Protein 2XYK (pdb70)

Secondary structure (DSSP, 8-state):
-BSSSB-HHHHHTHHHHHHHHHHHHHHHHHH-GGGHHHHHHS-SSTHHHHHHHHHHHHHHTTS--HHHHHH-S--HHHHHTTS---HHHHHHHHHHHHHHHHHH---HHHHHHHHHHHHHHHHHH----/--SS---HHHHHTTHHHHHHHHHHHHHHHHH-GGGHHHHHTS-SS-HHHHHHHHHHHHHHTTS--HHHHHHSS--HHHHHTTS---HHHHHHHHHHHHHHHHHH---HHHHHHHHHHHHHHHHHH-----

Sequence (259 aa):
MSSETVTLYEAIGGDATVRALTRRFYELMDTLPEAARCRAIHPADLSGSEAKFYDYLTGYLGGPPVYVEKHGHPMLRRRHFVAPIGPAERDEWLLCFRRAMDETIENAKLREIIWAPVERLAFHMQNQEMSSETVTLYEAIGGDATVRALTRRFYELMDTLPEAARCRAIHPADLSGSEAKFYDYLTGYLGGPPVYVEKHGHPMLRRRHFVAPIGPAERDEWLLCFRRAMDETIENAKLREIIWAPVERLAFHMQNQEA

Structure (mmCIF, N/CA/C/O backbone):
data_2XYK
#
_entry.id   2XYK
#
_cell.length_a   53.180
_cell.length_b   44.491
_cell.length_c   57.580
_cell.angle_alpha   90.00
_cell.angle_beta   112.16
_cell.angle_gamma   90.00
#
_symmetry.space_group_name_H-M   'P 1 21 1'
#
loop_
_entity.id
_entity.type
_entity.pdbx_description
1 polymer '2-ON-2 HEMOGLOBIN'
2 non-polymer 'PROTOPORPHYRIN IX CONTAINING FE'
3 water water
#
loop_
_atom_site.group_PDB
_atom_site.id
_atom_site.type_symbol
_atom_site.label_atom_id
_atom_site.label_alt_id
_atom_site.label_comp_id
_atom_site.label_asym_id
_atom_site.label_entity_id
_atom_site.label_seq_id
_atom_site.pdbx_PDB_ins_code
_atom_site.Cartn_x
_atom_site.Cartn_y
_atom_site.Cartn_z
_atom_site.occupancy
_atom_site.B_iso_or_equiv
_atom_site.auth_seq_id
_atom_site.auth_comp_id
_atom_site.auth_asym_id
_atom_site.auth_atom_id
_atom_site.pdbx_PDB_model_num
ATOM 1 N N . MET A 1 1 ? -9.480 22.562 -3.445 1.00 47.57 1 MET A N 1
ATOM 2 C CA . MET A 1 1 ? -8.707 23.838 -3.517 1.00 47.26 1 MET A CA 1
ATOM 3 C C . MET A 1 1 ? -8.607 24.453 -4.928 1.00 46.46 1 MET A C 1
ATOM 4 O O . MET A 1 1 ? -8.432 23.748 -5.924 1.00 45.98 1 MET A O 1
ATOM 9 N N . SER A 1 2 ? -8.714 25.779 -4.999 1.00 45.39 2 SER A N 1
ATOM 10 C CA . SER A 1 2 ? -8.169 26.499 -6.139 1.00 43.94 2 SER A CA 1
ATOM 11 C C . SER A 1 2 ? -7.482 27.808 -5.782 1.00 43.09 2 SER A C 1
ATOM 12 O O . SER A 1 2 ? -8.142 28.850 -5.669 1.00 43.50 2 SER A O 1
ATOM 15 N N . SER A 1 3 ? -6.178 27.702 -5.500 1.00 41.20 3 SER A N 1
ATOM 16 C CA . SER A 1 3 ? -5.136 28.584 -6.083 1.00 38.67 3 SER A CA 1
ATOM 17 C C . SER A 1 3 ? -3.699 28.079 -5.903 1.00 36.83 3 SER A C 1
ATOM 18 O O . SER A 1 3 ? -3.069 27.794 -6.919 1.00 37.83 3 SER A O 1
ATOM 21 N N . GLU A 1 4 ? -3.153 27.981 -4.677 1.00 33.56 4 GLU A N 1
ATOM 22 C CA . GLU A 1 4 ? -1.830 27.318 -4.569 1.00 30.47 4 GLU A CA 1
ATOM 23 C C . GLU A 1 4 ? -1.866 25.805 -4.733 1.00 27.66 4 GLU A C 1
ATOM 24 O O . GLU A 1 4 ? -1.128 25.300 -5.552 1.00 27.19 4 GLU A O 1
ATOM 30 N N . THR A 1 5 ? -2.703 25.079 -3.989 1.00 24.66 5 THR A N 1
ATOM 31 C CA . THR A 1 5 ? -3.040 23.710 -4.436 1.00 21.97 5 THR A CA 1
ATOM 32 C C . THR A 1 5 ? -4.271 23.737 -5.365 1.00 20.37 5 THR A C 1
ATOM 33 O O . THR A 1 5 ? -4.995 24.734 -5.443 1.00 19.75 5 THR A O 1
ATOM 37 N N . VAL A 1 6 ? -4.481 22.641 -6.090 1.00 18.27 6 VAL A N 1
ATOM 38 C CA . VAL A 1 6 ? -5.655 22.486 -6.946 1.00 16.77 6 VAL A CA 1
ATOM 39 C C . VAL A 1 6 ? -6.279 21.091 -6.704 1.00 15.98 6 VAL A C 1
ATOM 40 O O . VAL A 1 6 ? -5.607 20.198 -6.216 1.00 15.91 6 VAL A O 1
ATOM 44 N N . THR A 1 7 ? -7.552 20.897 -7.051 1.00 15.55 7 THR A N 1
ATOM 45 C CA . THR A 1 7 ? -8.179 19.547 -6.946 1.00 14.35 7 THR A CA 1
ATOM 46 C C . THR A 1 7 ? -7.726 18.614 -8.059 1.00 13.33 7 THR A C 1
ATOM 47 O O . THR A 1 7 ? -7.195 19.065 -9.081 1.00 12.39 7 THR A O 1
ATOM 51 N N . LEU A 1 8 ? -7.929 17.311 -7.876 1.00 12.61 8 LEU A N 1
ATOM 52 C CA . LEU A 1 8 ? -7.735 16.375 -8.980 1.00 13.37 8 LEU A CA 1
ATOM 53 C C . LEU A 1 8 ? -8.579 16.778 -10.209 1.00 12.83 8 LEU A C 1
ATOM 54 O O . LEU A 1 8 ? -8.096 16.702 -11.360 1.00 12.84 8 LEU A O 1
ATOM 59 N N . TYR A 1 9 ? -9.830 17.195 -9.965 1.00 11.64 9 TYR A N 1
ATOM 60 C CA . TYR A 1 9 ? -10.742 17.621 -11.042 1.00 11.24 9 TYR A CA 1
ATOM 61 C C . TYR A 1 9 ? -10.085 18.717 -11.860 1.00 11.08 9 TYR A C 1
ATOM 62 O O . TYR A 1 9 ? -9.998 18.615 -13.092 1.00 10.70 9 TYR A O 1
ATOM 71 N N . GLU A 1 10 ? -9.633 19.765 -11.168 1.00 10.83 10 GLU A N 1
ATOM 72 C CA . GLU A 1 10 ? -8.915 20.863 -11.833 1.00 12.03 10 GLU A CA 1
ATOM 73 C C . GLU A 1 10 ? -7.695 20.333 -12.581 1.00 11.24 10 GLU A C 1
ATOM 74 O O . GLU A 1 10 ? -7.493 20.611 -13.773 1.00 12.76 10 GLU A O 1
ATOM 80 N N . ALA A 1 11 ? -6.904 19.537 -11.876 1.00 10.72 11 ALA A N 1
ATOM 81 C CA . ALA A 1 11 ? -5.624 19.005 -12.392 1.00 10.38 11 ALA A CA 1
ATOM 82 C C . ALA A 1 11 ? -5.718 18.212 -13.724 1.00 10.21 11 ALA A C 1
ATOM 83 O O . ALA A 1 11 ? -4.808 18.279 -14.559 1.00 9.62 11 ALA A O 1
ATOM 85 N N . ILE A 1 12 ? -6.784 17.429 -13.901 1.00 9.32 12 ILE A N 1
ATOM 86 C CA . ILE A 1 12 ? -6.928 16.582 -15.102 1.00 8.07 12 ILE A CA 1
ATOM 87 C C . ILE A 1 12 ? -7.679 17.270 -16.239 1.00 8.59 12 ILE A C 1
ATOM 88 O O . ILE A 1 12 ? -7.753 16.724 -17.324 1.00 9.93 12 ILE A O 1
ATOM 93 N N . GLY A 1 13 ? -8.242 18.448 -15.990 1.00 8.65 13 GLY A N 1
ATOM 94 C CA . GLY A 1 13 ? -8.910 19.224 -17.029 1.00 9.99 13 GLY A CA 1
ATOM 95 C C . GLY A 1 13 ? -10.416 19.282 -16.862 1.00 10.57 13 GLY A C 1
ATOM 96 O O . GLY A 1 13 ? -11.134 19.631 -17.800 1.00 10.76 13 GLY A O 1
ATOM 97 N N . GLY A 1 14 ? -10.899 18.898 -15.682 1.00 10.00 14 GLY A N 1
ATOM 98 C CA . GLY A 1 14 ? -12.295 19.139 -15.306 1.00 9.53 14 GLY A CA 1
ATOM 99 C C . GLY A 1 14 ? -13.287 18.428 -16.202 1.00 9.25 14 GLY A C 1
ATOM 100 O O . GLY A 1 14 ? -13.043 17.304 -16.636 1.00 9.93 14 GLY A O 1
ATOM 101 N N . ASP A 1 15 ? -14.383 19.116 -16.513 1.00 9.16 15 ASP A N 1
ATOM 102 C CA . ASP A 1 15 ? -15.566 18.512 -17.132 1.00 9.96 15 ASP A CA 1
ATOM 103 C C . ASP A 1 15 ? -15.301 17.824 -18.482 1.00 9.49 15 ASP A C 1
ATOM 104 O O . ASP A 1 15 ? -15.687 16.672 -18.679 1.00 7.59 15 ASP A O 1
ATOM 109 N N . ALA A 1 16 ? -14.642 18.525 -19.405 1.00 8.36 16 ALA A N 1
ATOM 110 C CA . ALA A 1 16 ? -14.289 17.900 -20.667 1.00 9.00 16 ALA A CA 1
ATOM 111 C C . ALA A 1 16 ? -13.503 16.574 -20.495 1.00 8.75 16 ALA A C 1
ATOM 112 O O . ALA A 1 16 ? -13.674 15.628 -21.286 1.00 7.11 16 ALA A O 1
ATOM 114 N N . THR A 1 17 ? -12.671 16.484 -19.455 1.00 8.56 17 THR A N 1
ATOM 115 C CA . THR A 1 17 ? -11.937 15.243 -19.211 1.00 8.45 17 THR A CA 1
ATOM 116 C C . THR A 1 17 ? -12.802 14.136 -18.612 1.00 8.53 17 THR A C 1
ATOM 117 O O . THR A 1 17 ? -12.687 12.995 -19.031 1.00 9.95 17 THR A O 1
ATOM 121 N N . VAL A 1 18 ? -13.659 14.466 -17.642 1.00 8.81 18 VAL A N 1
ATOM 122 C CA . VAL A 1 18 ? -14.510 13.443 -17.008 1.00 8.95 18 VAL A CA 1
ATOM 123 C C . VAL A 1 18 ? -15.535 12.944 -18.035 1.00 9.30 18 VAL A C 1
ATOM 124 O O . VAL A 1 18 ? -15.793 11.745 -18.119 1.00 8.28 18 VAL A O 1
ATOM 128 N N . ARG A 1 19 ? -16.062 13.860 -18.846 1.00 8.89 19 ARG A N 1
ATOM 129 C CA . ARG A 1 19 ? -16.909 13.498 -19.988 1.00 10.34 19 ARG A CA 1
ATOM 130 C C . ARG A 1 19 ? -16.213 12.486 -20.918 1.00 9.62 19 ARG A C 1
ATOM 131 O O . ARG A 1 19 ? -16.827 11.502 -21.327 1.00 8.27 19 ARG A O 1
ATOM 139 N N . ALA A 1 20 ? -14.941 12.738 -21.268 1.00 9.23 20 ALA A N 1
ATOM 140 C CA . ALA A 1 20 ? -14.213 11.848 -22.197 1.00 8.46 20 ALA A CA 1
ATOM 141 C C . ALA A 1 20 ? -13.881 10.518 -21.514 1.00 8.37 20 ALA A C 1
ATOM 142 O O . ALA A 1 20 ? -13.965 9.435 -22.119 1.00 7.06 20 ALA A O 1
ATOM 144 N N . LEU A 1 21 ? -13.495 10.611 -20.240 1.00 7.45 21 LEU A N 1
ATOM 145 C CA . LEU A 1 21 ? -13.168 9.423 -19.466 1.00 7.36 21 LEU A CA 1
ATOM 146 C C . LEU A 1 21 ? -14.358 8.466 -19.428 1.00 7.06 21 LEU A C 1
ATOM 147 O O . LEU A 1 21 ? -14.224 7.303 -19.759 1.00 6.70 21 LEU A O 1
ATOM 152 N N . THR A 1 22 ? -15.515 8.969 -19.018 1.00 7.43 22 THR A N 1
ATOM 153 C CA . THR A 1 22 ? -16.681 8.127 -18.784 1.00 9.68 22 THR A CA 1
ATOM 154 C C . THR A 1 22 ? -17.228 7.586 -20.121 1.00 10.04 22 THR A C 1
ATOM 155 O O . THR A 1 22 ? -17.658 6.439 -20.189 1.00 10.02 22 THR A O 1
ATOM 159 N N . ARG A 1 23 ? -17.205 8.423 -21.169 1.00 10.43 23 ARG A N 1
ATOM 160 C CA . ARG A 1 23 ? -17.606 8.012 -22.517 1.00 10.12 23 ARG A CA 1
ATOM 161 C C . ARG A 1 23 ? -16.743 6.892 -23.031 1.00 10.01 23 ARG A C 1
ATOM 162 O O . ARG A 1 23 ? -17.273 5.917 -23.565 1.00 10.42 23 ARG A O 1
ATOM 170 N N . ARG A 1 24 ? -15.418 7.048 -22.914 1.00 9.73 24 ARG A N 1
ATOM 171 C CA . ARG A 1 24 ? -14.492 6.036 -23.405 1.00 9.74 24 ARG A CA 1
ATOM 172 C C . ARG A 1 24 ? -14.605 4.721 -22.615 1.00 9.51 24 ARG A C 1
ATOM 173 O O . ARG A 1 24 ? -14.415 3.652 -23.183 1.00 9.55 24 ARG A O 1
ATOM 181 N N . PHE A 1 25 ? -14.866 4.814 -21.305 1.00 9.05 25 PHE A N 1
ATOM 182 C CA . PHE A 1 25 ? -15.057 3.631 -20.436 1.00 9.22 25 PHE A CA 1
ATOM 183 C C . PHE A 1 25 ? -16.194 2.711 -20.898 1.00 8.31 25 PHE A C 1
ATOM 184 O O . PHE A 1 25 ? -15.995 1.513 -21.041 1.00 8.47 25 PHE A O 1
ATOM 192 N N . TYR A 1 26 ? -17.386 3.278 -21.113 1.00 8.42 26 TYR A N 1
ATOM 193 C CA . TYR A 1 26 ? -18.558 2.500 -21.544 1.00 8.49 26 TYR A CA 1
ATOM 194 C C . TYR A 1 26 ? -18.408 2.034 -23.001 1.00 9.48 26 TYR A C 1
ATOM 195 O O . TYR A 1 26 ? -18.848 0.947 -23.341 1.00 10.39 26 TYR A O 1
ATOM 204 N N . GLU A 1 27 ? -17.751 2.844 -23.834 1.00 10.25 27 GLU A N 1
ATOM 205 C CA . GLU A 1 27 ? -17.398 2.436 -25.209 1.00 12.61 27 GLU A CA 1
ATOM 206 C C . GLU A 1 27 ? -16.517 1.183 -25.227 1.00 10.94 27 GLU A C 1
ATOM 207 O O . GLU A 1 27 ? -16.847 0.185 -25.890 1.00 11.35 27 GLU A O 1
ATOM 213 N N . LEU A 1 28 ? -15.399 1.223 -24.496 1.00 9.22 28 LEU A N 1
ATOM 214 C CA . LEU A 1 28 ? -14.555 0.024 -24.369 1.00 8.91 28 LEU A CA 1
ATOM 215 C C . LEU A 1 28 ? -15.351 -1.165 -23.797 1.00 8.50 28 LEU A C 1
ATOM 216 O O . LEU A 1 28 ? -15.176 -2.292 -24.228 1.00 8.88 28 LEU A O 1
ATOM 221 N N . MET A 1 29 ? -16.246 -0.897 -22.846 1.00 8.45 29 MET A N 1
ATOM 222 C CA . MET A 1 29 ? -17.019 -1.961 -22.201 1.00 9.16 29 MET A CA 1
ATOM 223 C C . MET A 1 29 ? -17.982 -2.605 -23.200 1.00 8.66 29 MET A C 1
ATOM 224 O O . MET A 1 29 ? -18.219 -3.800 -23.158 1.00 9.71 29 MET A O 1
ATOM 229 N N . ASP A 1 30 ? -18.490 -1.784 -24.117 1.00 9.98 30 ASP A N 1
ATOM 230 C CA . ASP A 1 30 ? -19.435 -2.201 -25.136 1.00 10.24 30 ASP A CA 1
ATOM 231 C C . ASP A 1 30 ? -18.787 -2.842 -26.377 1.00 10.85 30 ASP A C 1
ATOM 232 O O . ASP A 1 30 ? -19.470 -3.541 -27.134 1.00 11.56 30 ASP A O 1
ATOM 237 N N . THR A 1 31 ? -17.489 -2.593 -26.594 1.00 10.48 31 THR A N 1
ATOM 238 C CA . THR A 1 31 ? -16.843 -2.960 -27.862 1.00 10.84 31 THR A CA 1
ATOM 239 C C . THR A 1 31 ? -15.721 -3.979 -27.732 1.00 10.47 31 THR A C 1
ATOM 240 O O . THR A 1 31 ? -15.444 -4.684 -28.698 1.00 10.21 31 THR A O 1
ATOM 244 N N . LEU A 1 32 ? -15.094 -4.063 -26.551 1.00 10.10 32 LEU A N 1
ATOM 245 C CA . LEU A 1 32 ? -14.049 -5.064 -26.316 1.00 11.20 32 LEU A CA 1
ATOM 246 C C . LEU A 1 32 ? -14.658 -6.420 -25.989 1.00 11.50 32 LEU A C 1
ATOM 247 O O . LEU A 1 32 ? -15.466 -6.528 -25.052 1.00 10.10 32 LEU A O 1
ATOM 252 N N . PRO A 1 33 ? -14.285 -7.462 -26.767 1.00 12.74 33 PRO A N 1
ATOM 253 C CA . PRO A 1 33 ? -14.724 -8.832 -26.445 1.00 13.56 33 PRO A CA 1
ATOM 254 C C . PRO A 1 33 ? -14.229 -9.324 -25.062 1.00 13.67 33 PRO A C 1
ATOM 255 O O . PRO A 1 33 ? -14.913 -10.119 -24.404 1.00 13.13 33 PRO A O 1
ATOM 259 N N . GLU A 1 34 ? -13.064 -8.854 -24.627 1.00 13.21 34 GLU A N 1
ATOM 260 C CA . GLU A 1 34 ? -12.542 -9.214 -23.316 1.00 14.12 34 GLU A CA 1
ATOM 261 C C . GLU A 1 34 ? -13.335 -8.622 -22.136 1.00 12.86 34 GLU A C 1
ATOM 262 O O . GLU A 1 34 ? -13.094 -8.992 -21.010 1.00 12.78 34 GLU A O 1
ATOM 268 N N . ALA A 1 35 ? -14.251 -7.684 -22.405 1.00 11.51 35 ALA A N 1
ATOM 269 C CA . ALA A 1 35 ? -15.034 -7.041 -21.358 1.00 10.34 35 ALA A CA 1
ATOM 270 C C . ALA A 1 35 ? -16.476 -7.531 -21.358 1.00 9.79 35 ALA A C 1
ATOM 271 O O . ALA A 1 35 ? -17.333 -6.970 -20.666 1.00 9.69 35 ALA A O 1
ATOM 273 N N . ALA A 1 36 ? -16.716 -8.625 -22.081 1.00 9.40 36 ALA A N 1
ATOM 274 C CA . ALA A 1 36 ? -18.061 -9.195 -22.263 1.00 9.82 36 ALA A CA 1
ATOM 275 C C . ALA A 1 36 ? -18.808 -9.572 -20.961 1.00 10.19 36 ALA A C 1
ATOM 276 O O . ALA A 1 36 ? -20.038 -9.337 -20.824 1.00 8.87 36 ALA A O 1
ATOM 278 N N . ARG A 1 37 ? -18.087 -10.155 -20.002 1.00 10.06 37 ARG A N 1
ATOM 279 C CA . ARG A 1 37 ? -18.700 -10.435 -18.685 1.00 10.19 37 ARG A CA 1
ATOM 280 C C . ARG A 1 37 ? -19.184 -9.177 -17.978 1.00 9.49 37 ARG A C 1
ATOM 281 O O . ARG A 1 37 ? -20.322 -9.149 -17.497 1.00 10.54 37 ARG A O 1
ATOM 289 N N . CYS A 1 38 ? -18.325 -8.152 -17.899 1.00 8.43 38 CYS A N 1
ATOM 290 C CA . CYS A 1 38 ? -18.701 -6.878 -17.267 1.00 7.56 38 CYS A CA 1
ATOM 291 C C . CYS A 1 38 ? -19.854 -6.230 -18.057 1.00 8.13 38 CYS A C 1
ATOM 292 O O . CYS A 1 38 ? -20.795 -5.690 -17.475 1.00 5.95 38 CYS A O 1
ATOM 295 N N . ARG A 1 39 ? -19.787 -6.322 -19.384 1.00 7.80 39 ARG A N 1
ATOM 296 C CA . ARG A 1 39 ? -20.865 -5.793 -20.222 1.00 8.49 39 ARG A CA 1
ATOM 297 C C . ARG A 1 39 ? -22.220 -6.513 -19.976 1.00 8.01 39 ARG A C 1
ATOM 298 O O . ARG A 1 39 ? -23.270 -5.883 -19.966 1.00 7.64 39 ARG A O 1
ATOM 306 N N . ALA A 1 40 ? -22.170 -7.821 -19.770 1.00 7.66 40 ALA A N 1
ATOM 307 C CA . ALA A 1 40 ? -23.367 -8.650 -19.615 1.00 9.08 40 ALA A CA 1
ATOM 308 C C . ALA A 1 40 ? -24.267 -8.249 -18.456 1.00 8.91 40 ALA A C 1
ATOM 309 O O . ALA A 1 40 ? -25.475 -8.419 -18.540 1.00 10.03 40 ALA A O 1
ATOM 311 N N . ILE A 1 41 ? -23.689 -7.679 -17.399 1.00 8.32 41 ILE A N 1
ATOM 312 C CA . ILE A 1 41 ? -24.441 -7.354 -16.187 1.00 7.89 41 ILE A CA 1
ATOM 313 C C . ILE A 1 41 ? -24.926 -5.910 -16.171 1.00 7.15 41 ILE A C 1
ATOM 314 O O . ILE A 1 41 ? -25.689 -5.530 -15.312 1.00 6.21 41 ILE A O 1
ATOM 319 N N . HIS A 1 42 ? -24.469 -5.116 -17.123 1.00 7.55 42 HIS A N 1
ATOM 320 C CA . HIS A 1 42 ? -24.899 -3.734 -17.243 1.00 8.36 42 HIS A CA 1
ATOM 321 C C . HIS A 1 42 ? -26.197 -3.718 -18.057 1.00 8.62 42 HIS A C 1
ATOM 322 O O . HIS A 1 42 ? -26.477 -4.680 -18.806 1.00 7.88 42 HIS A O 1
ATOM 329 N N . PRO A 1 43 ? -26.993 -2.633 -17.903 1.00 9.46 43 PRO A N 1
ATOM 330 C CA . PRO A 1 43 ? -28.243 -2.471 -18.682 1.00 9.51 43 PRO A CA 1
ATOM 331 C C . PRO A 1 43 ? -27.993 -2.514 -20.205 1.00 9.90 43 PRO A C 1
ATOM 332 O O . PRO A 1 43 ? -26.910 -2.116 -20.669 1.00 9.30 43 PRO A O 1
ATOM 336 N N . ALA A 1 44 ? -28.984 -2.994 -20.968 1.00 8.55 44 ALA A N 1
ATOM 337 C CA . ALA A 1 44 ? -28.864 -3.075 -22.411 1.00 9.30 44 ALA A CA 1
ATOM 338 C C . ALA A 1 44 ? -28.615 -1.694 -2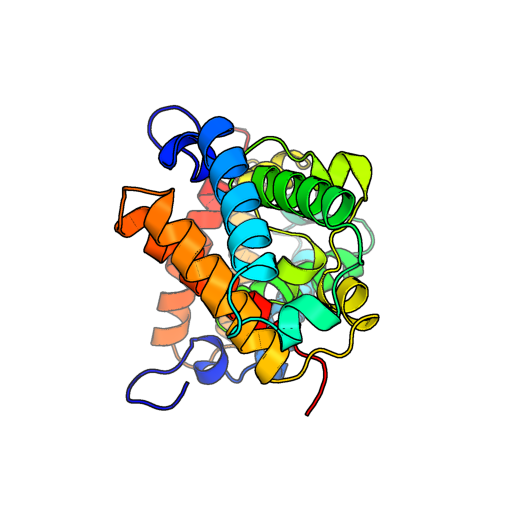3.015 1.00 10.57 44 ALA A C 1
ATOM 339 O O . ALA A 1 44 ? -27.837 -1.562 -23.973 1.00 10.57 44 ALA A O 1
ATOM 341 N N . ASP A 1 45 ? -29.231 -0.662 -22.427 1.00 10.57 45 ASP A N 1
ATOM 342 C CA . ASP A 1 45 ? -28.912 0.718 -22.795 1.00 10.89 45 ASP A CA 1
ATOM 343 C C . ASP A 1 45 ? -27.990 1.296 -21.730 1.00 10.99 45 ASP A C 1
ATOM 344 O O . ASP A 1 45 ? -28.411 1.488 -20.566 1.00 8.24 45 ASP A O 1
ATOM 349 N N . LEU A 1 46 ? -26.745 1.590 -22.143 1.00 11.32 46 LEU A N 1
ATOM 350 C CA . LEU A 1 46 ? -25.719 2.154 -21.248 1.00 11.43 46 LEU A CA 1
ATOM 351 C C . LEU A 1 46 ? -25.856 3.655 -20.905 1.00 11.38 46 LEU A C 1
ATOM 352 O O . LEU A 1 46 ? -25.097 4.170 -20.084 1.00 11.19 46 LEU A O 1
ATOM 357 N N . SER A 1 47 ? -26.842 4.338 -21.490 1.00 11.15 47 SER A N 1
ATOM 358 C CA . SER A 1 47 ? -26.988 5.801 -21.341 1.00 12.17 47 SER A CA 1
ATOM 359 C C . SER A 1 47 ? -27.128 6.279 -19.886 1.00 12.09 47 SER A C 1
ATOM 360 O O . SER A 1 47 ? -26.490 7.263 -19.471 1.00 12.19 47 SER A O 1
ATOM 363 N N . GLY A 1 48 ? -27.988 5.600 -19.132 1.00 12.11 48 GLY A N 1
ATOM 364 C CA . GLY A 1 48 ? -28.235 5.963 -17.735 1.00 12.22 48 GLY A CA 1
ATOM 365 C C . GLY A 1 48 ? -27.049 5.616 -16.845 1.00 12.05 48 GLY A C 1
ATOM 366 O O . GLY A 1 48 ? -26.792 6.333 -15.870 1.00 13.43 48 GLY A O 1
ATOM 367 N N . SER A 1 49 ? -26.324 4.531 -17.167 1.00 11.67 49 SER A N 1
ATOM 368 C CA . SER A 1 49 ? -25.117 4.141 -16.394 1.00 11.97 49 SER A CA 1
ATOM 369 C C . SER A 1 49 ? -24.038 5.203 -16.558 1.00 11.15 49 SER A C 1
ATOM 370 O O . SER A 1 49 ? -23.369 5.572 -15.599 1.00 10.84 49 SER A O 1
ATOM 373 N N . GLU A 1 50 ? -23.861 5.656 -17.798 1.00 10.89 50 GLU A N 1
ATOM 374 C CA . GLU A 1 50 ? -22.883 6.686 -18.115 1.00 11.71 50 GLU A CA 1
ATOM 375 C C . GLU A 1 50 ? -23.190 7.989 -17.403 1.00 11.34 50 GLU A C 1
ATOM 376 O O . GLU A 1 50 ? -22.294 8.580 -16.823 1.00 11.93 50 GLU A O 1
ATOM 382 N N . ALA A 1 51 ? -24.453 8.438 -17.456 1.00 11.09 51 ALA A N 1
ATOM 383 C CA . ALA A 1 51 ? -24.862 9.664 -16.751 1.00 9.88 51 ALA A CA 1
ATOM 384 C C . ALA A 1 51 ? -24.481 9.595 -15.267 1.00 9.57 51 ALA A C 1
ATOM 385 O O . ALA A 1 51 ? -23.908 10.533 -14.726 1.00 9.07 51 ALA A O 1
ATOM 387 N N . LYS A 1 52 ? -24.806 8.472 -14.612 1.00 9.55 52 LYS A N 1
ATOM 388 C CA . LYS A 1 52 ? -24.550 8.319 -13.176 1.00 8.82 52 LYS A CA 1
ATOM 389 C C . LYS A 1 52 ? -23.051 8.279 -12.837 1.00 8.53 52 LYS A C 1
ATOM 390 O O . LYS A 1 52 ? -22.616 8.912 -11.869 1.00 9.06 52 LYS A O 1
ATOM 396 N N . PHE A 1 53 ? -22.266 7.553 -13.631 1.00 8.08 53 PHE A N 1
ATOM 397 C CA . PHE A 1 53 ? -20.824 7.423 -13.378 1.00 8.79 53 PHE A CA 1
ATOM 398 C C . PHE A 1 53 ? -20.122 8.751 -13.610 1.00 8.17 53 PHE A C 1
ATOM 399 O O . PHE A 1 53 ? -19.258 9.141 -12.838 1.00 8.94 53 PHE A O 1
ATOM 407 N N . TYR A 1 54 ? -20.521 9.455 -14.661 1.00 8.51 54 TYR A N 1
ATOM 408 C CA . TYR A 1 54 ? -19.997 10.780 -14.942 1.00 8.97 54 TYR A CA 1
ATOM 409 C C . TYR A 1 54 ? -20.272 11.725 -13.758 1.00 8.41 54 TYR A C 1
ATOM 410 O O . TYR A 1 54 ? -19.360 12.427 -13.318 1.00 8.75 54 TYR A O 1
ATOM 419 N N . ASP A 1 55 ? -21.510 11.727 -13.234 1.00 7.06 55 ASP A N 1
ATOM 420 C CA . ASP A 1 55 ? -21.859 12.543 -12.056 1.00 6.82 55 ASP A CA 1
ATOM 421 C C . ASP A 1 55 ? -21.079 12.092 -10.820 1.00 7.12 55 ASP A C 1
ATOM 422 O O . ASP A 1 55 ? -20.614 12.926 -10.045 1.00 5.70 55 ASP A O 1
ATOM 427 N N . TYR A 1 56 ? -20.974 10.768 -10.630 1.00 7.17 56 TYR A N 1
ATOM 428 C CA . TYR A 1 56 ? -20.218 10.222 -9.505 1.00 7.15 56 TYR A CA 1
ATOM 429 C C . TYR A 1 56 ? -18.758 10.669 -9.595 1.00 7.45 56 TYR A C 1
ATOM 430 O O . TYR A 1 56 ? -18.184 11.095 -8.608 1.00 8.57 56 TYR A O 1
ATOM 439 N N . LEU A 1 57 ? -18.155 10.562 -10.774 1.00 7.01 57 LEU A N 1
ATOM 440 C CA . LEU A 1 57 ? -16.734 10.899 -10.908 1.00 7.41 57 LEU A CA 1
ATOM 441 C C . LEU A 1 57 ? -16.467 12.414 -10.790 1.00 6.98 57 LEU A C 1
ATOM 442 O O . LEU A 1 57 ? -15.455 12.835 -10.237 1.00 7.69 57 LEU A O 1
ATOM 447 N N . THR A 1 58 ? -17.394 13.213 -11.306 1.00 6.39 58 THR A N 1
ATOM 448 C CA . THR A 1 58 ? -17.336 14.644 -11.190 1.00 6.70 58 THR A CA 1
ATOM 449 C C . THR A 1 58 ? -17.164 15.043 -9.705 1.00 7.16 58 THR A C 1
ATOM 450 O O . THR A 1 58 ? -16.227 15.771 -9.386 1.00 8.56 58 THR A O 1
ATOM 454 N N . GLY A 1 59 ? -18.053 14.569 -8.822 1.00 7.25 59 GLY A N 1
ATOM 455 C CA . GLY A 1 59 ? -17.968 14.842 -7.371 1.00 7.57 59 GLY A CA 1
ATOM 456 C C . GLY A 1 59 ? -16.743 14.194 -6.715 1.00 8.94 59 GLY A C 1
ATOM 457 O O . GLY A 1 59 ? -15.973 14.875 -6.019 1.00 8.45 59 GLY A O 1
ATOM 458 N N . TYR A 1 60 ? -16.568 12.883 -6.938 1.00 7.93 60 TYR A N 1
ATOM 459 C CA . TYR A 1 60 ? -15.426 12.120 -6.408 1.00 10.02 60 TYR A CA 1
ATOM 460 C C . TYR A 1 60 ? -14.022 12.787 -6.642 1.00 10.66 60 TYR A C 1
ATOM 461 O O . TYR A 1 60 ? -13.124 12.701 -5.784 1.00 8.81 60 TYR A O 1
ATOM 470 N N . LEU A 1 61 ? -13.848 13.444 -7.790 1.00 10.36 61 LEU A N 1
ATOM 471 C CA . LEU A 1 61 ? -12.547 14.051 -8.150 1.00 10.50 61 LEU A CA 1
ATOM 472 C C . LEU A 1 61 ? -12.371 15.493 -7.668 1.00 11.38 61 LEU A C 1
ATOM 473 O O . LEU A 1 61 ? -11.346 16.134 -7.907 1.00 13.20 61 LEU A O 1
ATOM 478 N N . GLY A 1 62 ? -13.363 16.009 -6.973 1.00 12.30 62 GLY A N 1
ATOM 479 C CA . GLY A 1 62 ? -13.218 17.325 -6.387 1.00 11.61 62 GLY A CA 1
ATOM 480 C C . GLY A 1 62 ? -14.004 18.363 -7.145 1.00 10.60 62 GLY A C 1
ATOM 481 O O . GLY A 1 62 ? -13.968 19.526 -6.786 1.00 10.10 62 GLY A O 1
ATOM 482 N N . GLY A 1 63 ? -14.697 17.939 -8.204 1.00 10.43 63 GLY A N 1
ATOM 483 C CA . GLY A 1 63 ? -15.668 18.811 -8.878 1.00 10.86 63 GLY A CA 1
ATOM 484 C C . GLY A 1 63 ? -16.945 19.006 -8.054 1.00 11.34 63 GLY A C 1
ATOM 485 O O . GLY A 1 63 ? -17.035 18.571 -6.899 1.00 10.81 63 GLY A O 1
ATOM 486 N N . PRO A 1 64 ? -17.948 19.664 -8.646 1.00 12.22 64 PRO A N 1
ATOM 487 C CA . PRO A 1 64 ? -19.259 19.818 -7.993 1.00 12.08 64 PRO A CA 1
ATOM 488 C C . PRO A 1 64 ? -19.919 18.467 -7.597 1.00 11.83 64 PRO A C 1
ATOM 489 O O . PRO A 1 64 ? -19.900 17.535 -8.389 1.00 11.81 64 PRO A O 1
ATOM 493 N N . PRO A 1 65 ? -20.484 18.377 -6.371 1.00 11.82 65 PRO A N 1
ATOM 494 C CA . PRO A 1 65 ? -21.092 17.158 -5.802 1.00 11.96 65 PRO A CA 1
ATOM 495 C C . PRO A 1 65 ? -22.452 16.767 -6.431 1.00 11.11 65 PRO A C 1
ATOM 496 O O . PRO A 1 65 ? -23.469 16.663 -5.716 1.00 10.19 65 PRO A O 1
ATOM 500 N N . VAL A 1 66 ? -22.445 16.566 -7.755 1.00 10.29 66 VAL A N 1
ATOM 501 C CA . VAL A 1 66 ? -23.658 16.363 -8.560 1.00 11.28 66 VAL A CA 1
ATOM 502 C C . VAL A 1 66 ? -24.334 15.000 -8.334 1.00 10.75 66 VAL A C 1
ATOM 503 O O . VAL A 1 66 ? -25.572 14.887 -8.399 1.00 10.08 66 VAL A O 1
ATOM 507 N N . TYR A 1 67 ? -23.529 13.966 -8.066 1.00 9.56 67 TYR A N 1
ATOM 508 C CA . TYR A 1 67 ? -24.087 12.642 -7.841 1.00 9.01 67 TYR A CA 1
ATOM 509 C C . TYR A 1 67 ? -24.870 12.661 -6.517 1.00 9.81 67 TYR A C 1
ATOM 510 O O . TYR A 1 67 ? -26.025 12.244 -6.444 1.00 9.71 67 TYR A O 1
ATOM 519 N N . VAL A 1 68 ? -24.244 13.172 -5.468 1.00 10.90 68 VAL A N 1
ATOM 520 C CA . VAL A 1 68 ? -24.923 13.210 -4.182 1.00 12.61 68 VAL A CA 1
ATOM 521 C C . VAL A 1 68 ? -26.205 14.075 -4.220 1.00 13.36 68 VAL A C 1
ATOM 522 O O . VAL A 1 68 ? -27.261 13.644 -3.754 1.00 14.22 68 VAL A O 1
ATOM 526 N N . GLU A 1 69 ? -26.120 15.248 -4.846 1.00 15.00 69 GLU A N 1
ATOM 527 C CA . GLU A 1 69 ? -27.290 16.113 -5.072 1.00 16.72 69 GLU A CA 1
ATOM 528 C C . GLU A 1 69 ? -28.501 15.350 -5.630 1.00 15.84 69 GLU A C 1
ATOM 529 O O . GLU A 1 69 ? -29.623 15.579 -5.190 1.00 15.70 69 GLU A O 1
ATOM 535 N N . LYS A 1 70 ? -28.272 14.449 -6.587 1.00 14.90 70 LYS A N 1
ATOM 536 C CA . LYS A 1 70 ? -29.363 13.703 -7.239 1.00 14.98 70 LYS A CA 1
ATOM 537 C C . LYS A 1 70 ? -29.785 12.439 -6.503 1.00 14.74 70 LYS A C 1
ATOM 538 O O . LYS A 1 70 ? -30.967 12.183 -6.333 1.00 15.70 70 LYS A O 1
ATOM 544 N N . HIS A 1 71 ? -28.809 11.655 -6.064 1.00 14.21 71 HIS A N 1
ATOM 545 C CA . HIS A 1 71 ? -29.070 10.300 -5.581 1.00 13.00 71 HIS A CA 1
ATOM 546 C C . HIS A 1 71 ? -28.809 10.131 -4.077 1.00 13.58 71 HIS A C 1
ATOM 547 O O . HIS A 1 71 ? -29.159 9.105 -3.501 1.00 13.21 71 HIS A O 1
ATOM 554 N N . GLY A 1 72 ? -28.210 11.139 -3.426 1.00 14.52 72 GLY A N 1
ATOM 555 C CA . GLY A 1 72 ? -27.926 11.035 -1.986 1.00 14.16 72 GLY A CA 1
ATOM 556 C C . GLY A 1 72 ? -26.676 10.197 -1.745 1.00 13.70 72 GLY A C 1
ATOM 557 O O . GLY A 1 72 ? -25.816 10.144 -2.595 1.00 12.57 72 GLY A O 1
ATOM 558 N N . HIS A 1 73 ? -26.578 9.543 -0.583 1.00 13.65 73 HIS A N 1
ATOM 559 C CA . HIS A 1 73 ? -25.360 8.794 -0.216 1.00 14.69 73 HIS A CA 1
ATOM 560 C C . HIS A 1 73 ? -24.979 7.690 -1.202 1.00 13.26 73 HIS A C 1
ATOM 561 O O . HIS A 1 73 ? -25.836 6.860 -1.535 1.00 13.90 73 HIS A O 1
ATOM 568 N N . PRO A 1 74 ? -23.714 7.698 -1.719 1.00 11.73 74 PRO A N 1
ATOM 569 C CA . PRO A 1 74 ? -23.358 6.674 -2.709 1.00 10.84 74 PRO A CA 1
ATOM 570 C C . PRO A 1 74 ? -23.678 5.239 -2.301 1.00 10.30 74 PRO A C 1
ATOM 571 O O . PRO A 1 74 ? -24.309 4.536 -3.084 1.00 9.88 74 PRO A O 1
ATOM 575 N N . MET A 1 75 ? -23.262 4.807 -1.105 1.00 9.71 75 MET A N 1
ATOM 576 C CA . MET A 1 75 ? -23.516 3.440 -0.647 1.00 8.72 75 MET A CA 1
ATOM 577 C C . MET A 1 75 ? -23.186 2.397 -1.742 1.00 8.56 75 MET A C 1
ATOM 578 O O . MET A 1 75 ? -24.003 1.479 -2.026 1.00 8.25 75 MET A O 1
ATOM 583 N N . LEU A 1 76 ? -22.010 2.526 -2.366 1.00 6.66 76 LEU A N 1
ATOM 584 C CA . LEU A 1 76 ? -21.734 1.718 -3.570 1.00 6.83 76 LEU A CA 1
ATOM 585 C C . LEU A 1 76 ? -21.786 0.197 -3.401 1.00 7.69 76 LEU A C 1
ATOM 586 O O . LEU A 1 76 ? -22.329 -0.487 -4.258 1.00 7.70 76 LEU A O 1
ATOM 591 N N . ARG A 1 77 ? -21.233 -0.335 -2.318 1.00 8.39 77 ARG A N 1
ATOM 592 C CA . ARG A 1 77 ? -21.272 -1.785 -2.142 1.00 10.62 77 ARG A CA 1
ATOM 593 C C . ARG A 1 77 ? -22.727 -2.329 -2.148 1.00 10.75 77 ARG A C 1
ATOM 594 O O . ARG A 1 77 ? -23.023 -3.345 -2.779 1.00 11.14 77 ARG A O 1
ATOM 602 N N . ARG A 1 78 ? -23.618 -1.646 -1.433 1.00 11.49 78 ARG A N 1
ATOM 603 C CA . ARG A 1 78 ? -25.036 -1.941 -1.481 1.00 12.75 78 ARG A CA 1
ATOM 604 C C . ARG A 1 78 ? -25.643 -1.795 -2.894 1.00 13.08 78 ARG A C 1
ATOM 605 O O . ARG A 1 78 ? -26.390 -2.682 -3.328 1.00 13.51 78 ARG A O 1
ATOM 613 N N . ARG A 1 79 ? -25.312 -0.704 -3.608 1.00 12.03 79 ARG A N 1
ATOM 614 C CA . ARG A 1 79 ? -25.890 -0.410 -4.923 1.00 11.38 79 ARG A CA 1
ATOM 615 C C . ARG A 1 79 ? -25.433 -1.469 -5.917 1.00 10.80 79 ARG A C 1
ATOM 616 O O . ARG A 1 79 ? -26.180 -1.841 -6.828 1.00 9.14 79 ARG A O 1
ATOM 624 N N . HIS A 1 80 ? -24.223 -1.990 -5.696 1.00 10.22 80 HIS A N 1
ATOM 625 C CA . HIS A 1 80 ? -23.629 -2.990 -6.595 1.00 9.66 80 HIS A CA 1
ATOM 626 C C . HIS A 1 80 ? -24.050 -4.403 -6.260 1.00 9.37 80 HIS A C 1
ATOM 627 O O . HIS A 1 80 ? -23.895 -5.307 -7.067 1.00 7.95 80 HIS A O 1
ATOM 634 N N . PHE A 1 81 ? -24.599 -4.579 -5.059 1.00 11.45 81 PHE A N 1
ATOM 635 C CA . PHE A 1 81 ? -25.104 -5.883 -4.635 1.00 12.02 81 PHE A CA 1
ATOM 636 C C . PHE A 1 81 ? -26.196 -6.455 -5.565 1.00 12.11 81 PHE A C 1
ATOM 637 O O . PHE A 1 81 ? -26.424 -7.663 -5.557 1.00 10.20 81 PHE A O 1
ATOM 645 N N . VAL A 1 82 ? -26.867 -5.597 -6.352 1.00 12.40 82 VAL A N 1
ATOM 646 C CA . VAL A 1 82 ? -27.936 -6.065 -7.276 1.00 12.44 82 VAL A CA 1
ATOM 647 C C . VAL A 1 82 ? -27.385 -6.765 -8.527 1.00 12.63 82 VAL A C 1
ATOM 648 O O . VAL A 1 82 ? -28.120 -7.467 -9.230 1.00 12.64 82 VAL A O 1
ATOM 652 N N . ALA A 1 83 ? -26.089 -6.581 -8.796 1.00 11.89 83 ALA A N 1
ATOM 653 C CA . ALA A 1 83 ? -25.442 -7.253 -9.916 1.00 12.17 83 ALA A CA 1
ATOM 654 C C . ALA A 1 83 ? -24.593 -8.378 -9.365 1.00 11.79 83 ALA A C 1
ATOM 655 O O . ALA A 1 83 ? -24.086 -8.268 -8.256 1.00 14.22 83 ALA A O 1
ATOM 657 N N . PRO A 1 84 ? -24.484 -9.492 -10.104 1.00 12.45 84 PRO A N 1
ATOM 658 C CA . PRO A 1 84 ? -23.566 -10.557 -9.709 1.00 11.68 84 PRO A CA 1
ATOM 659 C C . PRO A 1 84 ? -22.141 -10.271 -10.219 1.00 10.84 84 PRO A C 1
ATOM 660 O O . PRO A 1 84 ? -21.835 -10.387 -11.412 1.00 9.25 84 PRO A O 1
ATOM 664 N N . ILE A 1 85 ? -21.297 -9.850 -9.288 1.00 9.89 85 ILE A N 1
ATOM 665 C CA . ILE A 1 85 ? -19.961 -9.410 -9.602 1.00 8.82 85 ILE A CA 1
ATOM 666 C C . ILE A 1 85 ? -18.940 -10.386 -9.030 1.00 9.01 85 ILE A C 1
ATOM 667 O O . ILE A 1 85 ? -18.648 -10.370 -7.828 1.00 7.66 85 ILE A O 1
ATOM 672 N N . GLY A 1 86 ? -18.404 -11.230 -9.910 1.00 9.34 86 GLY A N 1
ATOM 673 C CA . GLY A 1 86 ? -17.288 -12.114 -9.565 1.00 9.99 86 GLY A CA 1
ATOM 674 C C . GLY A 1 86 ? -15.963 -11.544 -10.057 1.00 9.73 86 GLY A C 1
ATOM 675 O O . GLY A 1 86 ? -15.931 -10.426 -10.576 1.00 10.03 86 GLY A O 1
ATOM 676 N N . PRO A 1 87 ? -14.870 -12.328 -9.947 1.00 9.50 87 PRO A N 1
ATOM 677 C CA . PRO A 1 87 ? -13.525 -11.861 -10.339 1.00 9.58 87 PRO A CA 1
ATOM 678 C C . PRO A 1 87 ? -13.517 -11.348 -11.783 1.00 9.32 87 PRO A C 1
ATOM 679 O O . PRO A 1 87 ? -12.876 -10.357 -12.073 1.00 9.12 87 PRO A O 1
ATOM 683 N N . ALA A 1 88 ? -14.268 -12.004 -12.666 1.00 9.69 88 ALA A N 1
ATOM 684 C CA . ALA A 1 88 ? -14.283 -11.653 -14.090 1.00 9.33 88 ALA A CA 1
ATOM 685 C C . ALA A 1 88 ? -14.913 -10.281 -14.358 1.00 10.26 88 ALA A C 1
ATOM 686 O O . ALA A 1 88 ? -14.346 -9.463 -15.096 1.00 10.46 88 ALA A O 1
ATOM 688 N N . GLU A 1 89 ? -16.070 -10.024 -13.741 1.00 9.91 89 GLU A N 1
ATOM 689 C CA . GLU A 1 89 ? -16.764 -8.750 -13.922 1.00 9.99 89 GLU A CA 1
ATOM 690 C C . GLU A 1 89 ? -15.859 -7.683 -13.371 1.00 9.38 89 GLU A C 1
ATOM 691 O O . GLU A 1 89 ? -15.694 -6.636 -13.986 1.00 9.33 89 GLU A O 1
ATOM 697 N N . ARG A 1 90 ? -15.250 -7.986 -12.225 1.00 8.72 90 ARG A N 1
ATOM 698 C CA . ARG A 1 90 ? -14.323 -7.085 -11.558 1.00 8.29 90 ARG A CA 1
ATOM 699 C C . ARG A 1 90 ? -13.103 -6.716 -12.412 1.00 7.36 90 ARG A C 1
ATOM 700 O O . ARG A 1 90 ? -12.822 -5.534 -12.566 1.00 5.24 90 ARG A O 1
ATOM 708 N N . ASP A 1 91 ? -12.365 -7.708 -12.926 1.00 7.51 91 ASP A N 1
ATOM 709 C CA . ASP A 1 91 ? -11.124 -7.412 -13.663 1.00 7.34 91 ASP A CA 1
ATOM 710 C C . ASP A 1 91 ? -11.394 -6.769 -15.029 1.00 6.29 91 ASP A C 1
ATOM 711 O O . ASP A 1 91 ? -10.557 -6.018 -15.548 1.00 5.50 91 ASP A O 1
ATOM 716 N N . GLU A 1 92 ? -12.550 -7.082 -15.616 1.00 6.56 92 GLU A N 1
ATOM 717 C CA . GLU A 1 92 ? -12.959 -6.514 -16.910 1.00 6.85 92 GLU A CA 1
ATOM 718 C C . GLU A 1 92 ? -13.421 -5.064 -16.806 1.00 6.88 92 GLU A C 1
ATOM 719 O O . GLU A 1 92 ? -13.220 -4.284 -17.747 1.00 7.75 92 GLU A O 1
ATOM 725 N N . TRP A 1 93 ? -14.025 -4.705 -15.667 1.00 5.83 93 TRP A N 1
ATOM 726 C CA . TRP A 1 93 ? -14.328 -3.309 -15.311 1.00 5.85 93 TRP A CA 1
ATOM 727 C C . TRP A 1 93 ? -12.987 -2.546 -15.174 1.00 5.48 93 TRP A C 1
ATOM 728 O O . TRP A 1 93 ? -12.770 -1.483 -15.744 1.00 6.43 93 TRP A O 1
ATOM 739 N N . LEU A 1 94 ? -12.064 -3.124 -14.429 1.00 6.30 94 LEU A N 1
ATOM 740 C CA . LEU A 1 94 ? -10.739 -2.521 -14.221 1.00 5.91 94 LEU A CA 1
ATOM 741 C C . LEU A 1 94 ? -9.948 -2.408 -15.527 1.00 6.82 94 LEU A C 1
ATOM 742 O O . LEU A 1 94 ? -9.237 -1.426 -15.751 1.00 6.25 94 LEU A O 1
ATOM 747 N N . LEU A 1 95 ? -10.079 -3.412 -16.394 1.00 8.08 95 LEU A N 1
ATOM 748 C CA . LEU A 1 95 ? -9.478 -3.331 -17.728 1.00 8.32 95 LEU A CA 1
ATOM 749 C C . LEU A 1 95 ? -9.914 -2.070 -18.467 1.00 7.28 95 LEU A C 1
ATOM 750 O O . LEU A 1 95 ? -9.064 -1.326 -18.986 1.00 8.61 95 LEU A O 1
ATOM 755 N N . CYS A 1 96 ? -11.224 -1.840 -18.533 1.00 7.35 96 CYS A N 1
ATOM 756 C CA . CYS A 1 96 ? -11.797 -0.716 -19.299 1.00 7.27 96 CYS A CA 1
ATOM 757 C C . CYS A 1 96 ? -11.500 0.628 -18.628 1.00 7.26 96 CYS A C 1
ATOM 758 O O . CYS A 1 96 ? -11.176 1.609 -19.300 1.00 8.08 96 CYS A O 1
ATOM 761 N N . PHE A 1 97 ? -11.593 0.680 -17.304 1.00 7.00 97 PHE A N 1
ATOM 762 C CA . PHE A 1 97 ? -11.301 1.936 -16.586 1.00 8.19 97 PHE A CA 1
ATOM 763 C C . PHE A 1 97 ? -9.831 2.338 -16.743 1.00 7.69 97 PHE A C 1
ATOM 764 O O . PHE A 1 97 ? -9.551 3.509 -16.917 1.00 7.09 97 PHE A O 1
ATOM 772 N N . ARG A 1 98 ? -8.914 1.369 -16.667 1.00 8.49 98 ARG A N 1
ATOM 773 C CA . ARG A 1 98 ? -7.484 1.647 -16.858 1.00 10.22 98 ARG A CA 1
ATOM 774 C C . ARG A 1 98 ? -7.210 2.223 -18.233 1.00 9.94 98 ARG A C 1
ATOM 775 O O . ARG A 1 98 ? -6.556 3.253 -18.346 1.00 10.30 98 ARG A O 1
ATOM 783 N N . ARG A 1 99 ? -7.709 1.549 -19.273 1.00 9.75 99 ARG A N 1
ATOM 784 C CA . ARG A 1 99 ? -7.511 1.992 -20.649 1.00 10.73 99 ARG A CA 1
ATOM 785 C C . ARG A 1 99 ? -8.187 3.324 -20.947 1.00 10.44 99 ARG A C 1
ATOM 786 O O . ARG A 1 99 ? -7.637 4.134 -21.699 1.00 9.91 99 ARG A O 1
ATOM 794 N N . ALA A 1 100 ? -9.386 3.525 -20.396 1.00 9.70 100 ALA A N 1
ATOM 795 C CA . ALA A 1 100 ? -10.077 4.794 -20.559 1.00 10.03 100 ALA A CA 1
ATOM 796 C C . ALA A 1 100 ? -9.282 5.942 -19.941 1.00 9.01 100 ALA A C 1
ATOM 797 O O . ALA A 1 100 ? -9.187 7.013 -20.551 1.00 8.78 100 ALA A O 1
ATOM 799 N N . MET A 1 101 ? -8.708 5.713 -18.757 1.00 10.18 101 MET A N 1
ATOM 800 C CA . MET A 1 101 ? -7.833 6.702 -18.075 1.00 13.24 101 MET A CA 1
ATOM 801 C C . MET A 1 101 ? -6.585 7.001 -18.882 1.00 12.25 101 MET A C 1
ATOM 802 O O . MET A 1 101 ? -6.228 8.164 -19.078 1.00 12.48 101 MET A O 1
ATOM 807 N N . ASP A 1 102 ? -5.905 5.936 -19.305 1.00 13.20 102 ASP A N 1
ATOM 808 C CA . ASP A 1 102 ? -4.626 6.056 -20.055 1.00 14.31 102 ASP A CA 1
ATOM 809 C C . ASP A 1 102 ? -4.863 6.888 -21.303 1.00 14.56 102 ASP A C 1
ATOM 810 O O . ASP A 1 102 ? -4.002 7.671 -21.693 1.00 14.43 102 ASP A O 1
ATOM 815 N N . GLU A 1 103 ? -6.041 6.730 -21.926 1.00 14.91 103 GLU A N 1
ATOM 816 C CA . GLU A 1 103 ? -6.335 7.436 -23.169 1.00 15.29 103 GLU A CA 1
ATOM 817 C C . GLU A 1 103 ? -6.831 8.877 -23.003 1.00 14.73 103 GLU A C 1
ATOM 818 O O . GLU A 1 103 ? -6.805 9.640 -23.964 1.00 14.82 103 GLU A O 1
ATOM 824 N N . THR A 1 104 ? -7.292 9.255 -21.806 1.00 14.27 104 THR A N 1
ATOM 825 C CA . THR A 1 104 ? -7.983 10.559 -21.635 1.00 12.51 104 THR A CA 1
ATOM 826 C C . THR A 1 104 ? -7.303 11.469 -20.599 1.00 13.04 104 THR A C 1
ATOM 827 O O . THR A 1 104 ? -7.633 12.655 -20.509 1.00 12.00 104 THR A O 1
ATOM 831 N N . ILE A 1 105 ? -6.392 10.907 -19.800 1.00 11.88 105 ILE A N 1
ATOM 832 C CA . ILE A 1 105 ? -5.649 11.694 -18.816 1.00 13.16 105 ILE A CA 1
ATOM 833 C C . ILE A 1 105 ? -4.145 11.633 -19.095 1.00 14.29 105 ILE A C 1
ATOM 834 O O . ILE A 1 105 ? -3.496 10.604 -18.884 1.00 15.28 105 ILE A O 1
ATOM 839 N N . GLU A 1 106 ? -3.612 12.743 -19.586 1.00 15.53 106 GLU A N 1
ATOM 840 C CA . GLU A 1 106 ? -2.229 12.804 -20.057 1.00 17.38 106 GLU A CA 1
ATOM 841 C C . GLU A 1 106 ? -1.201 12.623 -18.923 1.00 15.84 106 GLU A C 1
ATOM 842 O O . GLU A 1 106 ? -0.205 11.914 -19.084 1.00 15.95 106 GLU A O 1
ATOM 848 N N . ASN A 1 107 ? -1.471 13.220 -17.760 1.00 15.16 107 ASN A N 1
ATOM 849 C CA . ASN A 1 107 ? -0.499 13.237 -16.639 1.00 14.01 107 ASN A CA 1
ATOM 850 C C . ASN A 1 107 ? -0.396 11.892 -15.870 1.00 13.94 107 ASN A C 1
ATOM 851 O O . ASN A 1 107 ? -1.342 11.478 -15.188 1.00 13.19 107 ASN A O 1
ATOM 856 N N . ALA A 1 108 ? 0.752 11.217 -15.976 1.00 14.18 108 ALA A N 1
ATOM 857 C CA . ALA A 1 108 ? 0.951 9.922 -15.322 1.00 14.88 108 ALA A CA 1
ATOM 858 C C . ALA A 1 108 ? 0.793 9.958 -13.815 1.00 15.36 108 ALA A C 1
ATOM 859 O O . ALA A 1 108 ? 0.264 9.006 -13.233 1.00 16.66 108 ALA A O 1
ATOM 861 N N . LYS A 1 109 ? 1.256 11.030 -13.172 1.00 15.20 109 LYS A N 1
ATOM 862 C CA . LYS A 1 109 ? 1.134 11.134 -11.708 1.00 15.93 109 LYS A CA 1
ATOM 863 C C . LYS A 1 109 ? -0.325 11.251 -11.247 1.00 14.82 109 LYS A C 1
ATOM 864 O O . LYS A 1 109 ? -0.699 10.688 -10.228 1.00 15.68 109 LYS A O 1
ATOM 870 N N . LEU A 1 110 ? -1.137 11.974 -12.008 1.00 13.35 110 LEU A N 1
ATOM 871 C CA . LEU A 1 110 ? -2.570 12.079 -11.739 1.00 11.28 110 LEU A CA 1
ATOM 872 C C . LEU A 1 110 ? -3.276 10.741 -11.971 1.00 10.82 110 LEU A C 1
ATOM 873 O O . LEU A 1 110 ? -4.152 10.380 -11.203 1.00 12.10 110 LEU A O 1
ATOM 878 N N . ARG A 1 111 ? -2.877 9.988 -12.999 1.00 9.79 111 ARG A N 1
ATOM 879 C CA . ARG A 1 111 ? -3.435 8.636 -13.198 1.00 9.26 111 ARG A CA 1
ATOM 880 C C . ARG A 1 111 ? -3.112 7.693 -12.035 1.00 9.88 111 ARG A C 1
ATOM 881 O O . ARG A 1 111 ? -3.974 6.936 -11.599 1.00 9.13 111 ARG A O 1
ATOM 889 N N . GLU A 1 112 ? -1.876 7.740 -11.537 1.00 10.14 112 GLU A N 1
ATOM 890 C CA . GLU A 1 112 ? -1.487 6.941 -10.373 1.00 12.84 112 GLU A CA 1
ATOM 891 C C . GLU A 1 112 ? -2.239 7.327 -9.096 1.00 13.52 112 GLU A C 1
ATOM 892 O O . GLU A 1 112 ? -2.694 6.443 -8.331 1.00 13.59 112 GLU A O 1
ATOM 898 N N . ILE A 1 113 ? -2.388 8.638 -8.864 1.00 13.43 113 ILE A N 1
ATOM 899 C CA . ILE A 1 113 ? -3.207 9.102 -7.739 1.00 14.07 113 ILE A CA 1
ATOM 900 C C . ILE A 1 113 ? -4.667 8.574 -7.809 1.00 13.39 113 ILE A C 1
ATOM 901 O O . ILE A 1 113 ? -5.217 8.158 -6.811 1.00 13.15 113 ILE A O 1
ATOM 906 N N . ILE A 1 114 ? -5.265 8.547 -8.998 1.00 12.30 114 ILE A N 1
ATOM 907 C CA . ILE A 1 114 ? -6.671 8.142 -9.115 1.00 10.55 114 ILE A CA 1
ATOM 908 C C . ILE A 1 114 ? -6.838 6.635 -9.020 1.00 10.09 114 ILE A C 1
ATOM 909 O O . ILE A 1 114 ? -7.789 6.157 -8.415 1.00 9.35 114 ILE A O 1
ATOM 914 N N . TRP A 1 115 ? -5.913 5.904 -9.649 1.00 10.73 115 TRP A N 1
ATOM 915 C CA . TRP A 1 115 ? -6.020 4.469 -9.877 1.00 9.98 115 TRP A CA 1
ATOM 916 C C . TRP A 1 115 ? -6.002 3.618 -8.624 1.00 10.96 115 TRP A C 1
ATOM 917 O O . TRP A 1 115 ? -6.852 2.729 -8.461 1.00 9.10 115 TRP A O 1
ATOM 928 N N . ALA A 1 116 ? -5.017 3.842 -7.748 1.00 10.88 116 ALA A N 1
ATOM 929 C CA . ALA A 1 116 ? -4.903 2.968 -6.569 1.00 11.35 116 ALA A CA 1
ATOM 930 C C . ALA A 1 116 ? -6.226 2.865 -5.745 1.00 10.69 116 ALA A C 1
ATOM 931 O O . ALA A 1 116 ? -6.685 1.756 -5.479 1.00 10.53 116 ALA A O 1
ATOM 933 N N . PRO A 1 117 ? -6.852 4.012 -5.366 1.00 10.05 117 PRO A N 1
ATOM 934 C CA . PRO A 1 117 ? -8.117 3.953 -4.627 1.00 9.32 117 PRO A CA 1
ATOM 935 C C . PRO A 1 117 ? -9.320 3.402 -5.412 1.00 8.84 117 PRO A C 1
ATOM 936 O O . PRO A 1 117 ? -10.195 2.796 -4.813 1.00 9.38 117 PRO A O 1
ATOM 940 N N . VAL A 1 118 ? -9.372 3.631 -6.721 1.00 7.39 118 VAL A N 1
ATOM 941 C CA . VAL A 1 118 ? -10.449 3.095 -7.538 1.00 6.35 118 VAL A CA 1
ATOM 942 C C . VAL A 1 118 ? -10.296 1.563 -7.612 1.00 6.74 118 VAL A C 1
ATOM 943 O O . VAL A 1 118 ? -11.282 0.834 -7.539 1.00 6.29 118 VAL A O 1
ATOM 947 N N . GLU A 1 119 ? -9.064 1.078 -7.791 1.00 6.56 119 GLU A N 1
ATOM 948 C CA . GLU A 1 119 ? -8.872 -0.345 -7.893 1.00 8.21 119 GLU A CA 1
ATOM 949 C C . GLU A 1 119 ? -9.240 -0.995 -6.557 1.00 8.94 119 GLU A C 1
ATOM 950 O O . GLU A 1 119 ? -9.848 -2.080 -6.558 1.00 10.12 119 GLU A O 1
ATOM 956 N N . ARG A 1 120 ? -8.888 -0.348 -5.433 1.00 9.41 120 ARG A N 1
ATOM 957 C CA . ARG A 1 120 ? -9.374 -0.778 -4.109 1.00 11.51 120 ARG A CA 1
ATOM 958 C C . ARG A 1 120 ? -10.914 -0.855 -4.035 1.00 10.09 120 ARG A C 1
ATOM 959 O O . ARG A 1 120 ? -11.460 -1.834 -3.538 1.00 8.91 120 ARG A O 1
ATOM 967 N N . LEU A 1 121 ? -11.606 0.175 -4.532 1.00 10.79 121 LEU A N 1
ATOM 968 C CA . LEU A 1 121 ? -13.089 0.189 -4.524 1.00 11.16 121 LEU A CA 1
ATOM 969 C C . LEU A 1 121 ? -13.654 -0.977 -5.342 1.00 10.32 121 LEU A C 1
ATOM 970 O O . LEU A 1 121 ? -14.626 -1.623 -4.929 1.00 10.10 121 LEU A O 1
ATOM 975 N N . ALA A 1 122 ? -13.033 -1.248 -6.493 1.00 9.99 122 ALA A N 1
ATOM 976 C CA . ALA A 1 122 ? -13.523 -2.302 -7.397 1.00 9.47 122 ALA A CA 1
ATOM 977 C C . ALA A 1 122 ? -13.461 -3.667 -6.732 1.00 9.33 122 ALA A C 1
ATOM 978 O O . ALA A 1 122 ? -14.390 -4.461 -6.866 1.00 8.64 122 ALA A O 1
ATOM 980 N N . PHE A 1 123 ? -12.363 -3.937 -6.021 1.00 8.95 123 PHE A N 1
ATOM 981 C CA . PHE A 1 123 ? -12.227 -5.219 -5.299 1.00 9.72 123 PHE A CA 1
ATOM 982 C C . PHE A 1 123 ? -13.265 -5.313 -4.180 1.00 8.93 123 PHE A C 1
ATOM 983 O O . PHE A 1 123 ? -13.841 -6.374 -3.934 1.00 9.05 123 PHE A O 1
ATOM 991 N N . HIS A 1 124 ? -13.530 -4.176 -3.554 1.00 9.10 124 HIS A N 1
ATOM 992 C CA . HIS A 1 124 ? -14.573 -4.069 -2.560 1.00 8.05 124 HIS A CA 1
ATOM 993 C C . HIS A 1 124 ? -16.022 -4.214 -3.096 1.00 9.37 124 HIS A C 1
ATOM 994 O O . HIS A 1 124 ? -16.939 -4.520 -2.314 1.00 9.46 124 HIS A O 1
ATOM 1001 N N . MET A 1 125 ? -16.252 -3.985 -4.401 1.00 9.93 125 MET A N 1
ATOM 1002 C CA . MET A 1 125 ? -17.622 -4.135 -4.970 1.00 10.71 125 MET A CA 1
ATOM 1003 C C . MET A 1 125 ? -17.906 -5.580 -5.299 1.00 10.25 125 MET A C 1
ATOM 1004 O O . MET A 1 125 ? -19.054 -5.965 -5.438 1.00 10.53 125 MET A O 1
ATOM 1009 N N . GLN A 1 126 ? -16.853 -6.371 -5.466 1.00 11.35 126 GLN A N 1
ATOM 1010 C CA . GLN A 1 126 ? -17.015 -7.777 -5.841 1.00 12.49 126 GLN A CA 1
ATOM 1011 C C . GLN A 1 126 ? -17.870 -8.466 -4.760 1.00 12.36 126 GLN A C 1
ATOM 1012 O O . GLN A 1 126 ? -17.643 -8.265 -3.548 1.00 10.52 126 GLN A O 1
ATOM 1018 N N . ASN A 1 127 ? -18.891 -9.206 -5.193 1.00 12.42 127 ASN A N 1
ATOM 1019 C CA . ASN A 1 127 ? -19.852 -9.782 -4.247 1.00 13.16 127 ASN A CA 1
ATOM 1020 C C . ASN A 1 127 ? -20.067 -11.278 -4.432 1.00 15.28 127 ASN A C 1
ATOM 1021 O O . ASN A 1 127 ? -20.957 -11.863 -3.813 1.00 14.76 127 ASN A O 1
ATOM 1026 N N . GLN A 1 128 ? -19.212 -11.883 -5.259 1.00 17.83 128 GLN A N 1
ATOM 1027 C CA . GLN A 1 128 ? -19.313 -13.286 -5.627 1.00 20.68 128 GLN A CA 1
ATOM 1028 C C . GLN A 1 128 ? -17.933 -13.920 -5.774 1.00 22.51 128 GLN A C 1
ATOM 1029 O O . GLN A 1 128 ? -17.006 -13.308 -6.342 1.00 21.80 128 GLN A O 1
ATOM 1035 N N . GLU A 1 129 ? -17.824 -15.149 -5.259 1.00 24.68 129 GLU A N 1
ATOM 1036 C CA . GLU A 1 129 ? -16.888 -16.183 -5.743 1.00 27.09 129 GLU A CA 1
ATOM 1037 C C . GLU A 1 129 ? -15.504 -16.010 -5.145 1.00 27.73 129 GLU A C 1
ATOM 1038 O O . GLU A 1 129 ? -15.369 -15.934 -3.915 1.00 29.56 129 GLU A O 1
ATOM 1044 N N . MET B 1 1 ? 0.669 -5.752 2.443 1.00 54.37 1 MET B N 1
ATOM 1045 C CA . MET B 1 1 ? -0.236 -6.904 2.764 1.00 54.53 1 MET B CA 1
ATOM 1046 C C . MET B 1 1 ? 0.476 -8.192 3.235 1.00 53.64 1 MET B C 1
ATOM 1047 O O . MET B 1 1 ? -0.030 -8.881 4.135 1.00 53.56 1 MET B O 1
ATOM 1052 N N . SER B 1 2 ? 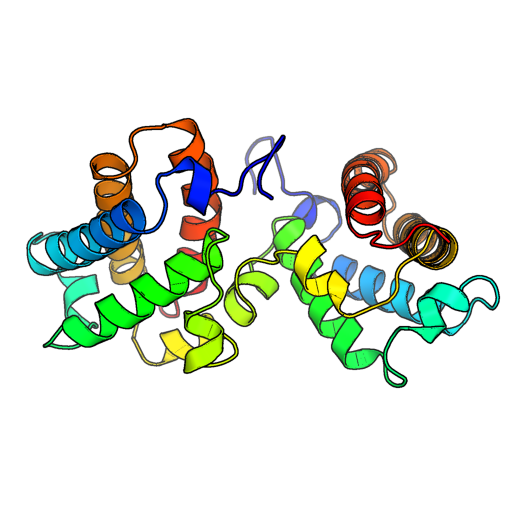1.623 -8.526 2.622 1.00 52.37 2 SER B N 1
ATOM 1053 C CA . SER B 1 2 ? 2.472 -9.654 3.095 1.00 50.83 2 SER B CA 1
ATOM 1054 C C . SER B 1 2 ? 3.843 -9.828 2.383 1.00 48.98 2 SER B C 1
ATOM 1055 O O . SER B 1 2 ? 4.504 -10.869 2.541 1.00 49.18 2 SER B O 1
ATOM 1058 N N . SER B 1 3 ? 4.259 -8.822 1.603 1.00 46.00 3 SER B N 1
ATOM 1059 C CA . SER B 1 3 ? 5.659 -8.717 1.148 1.00 42.06 3 SER B CA 1
ATOM 1060 C C . SER B 1 3 ? 6.511 -8.271 2.347 1.00 39.39 3 SER B C 1
ATOM 1061 O O . SER B 1 3 ? 6.184 -8.601 3.497 1.00 39.10 3 SER B O 1
ATOM 1064 N N . GLU B 1 4 ? 7.587 -7.527 2.096 1.00 35.55 4 GLU B N 1
ATOM 1065 C CA . GLU B 1 4 ? 8.336 -6.898 3.193 1.00 32.02 4 GLU B CA 1
ATOM 1066 C C . GLU B 1 4 ? 7.579 -5.751 3.874 1.00 29.47 4 GLU B C 1
ATOM 1067 O O . GLU B 1 4 ? 7.959 -5.355 4.975 1.00 29.17 4 GLU B O 1
ATOM 1073 N N . THR B 1 5 ? 6.567 -5.195 3.196 1.00 25.55 5 THR B N 1
ATOM 1074 C CA . THR B 1 5 ? 5.734 -4.109 3.746 1.00 22.26 5 THR B CA 1
ATOM 1075 C C . THR B 1 5 ? 4.350 -4.623 4.173 1.00 19.88 5 THR B C 1
ATOM 1076 O O . THR B 1 5 ? 3.842 -5.604 3.623 1.00 18.55 5 THR B O 1
ATOM 1080 N N . VAL B 1 6 ? 3.783 -3.967 5.188 1.00 16.74 6 VAL B N 1
ATOM 1081 C CA . VAL B 1 6 ? 2.404 -4.163 5.606 1.00 14.15 6 VAL B CA 1
ATOM 1082 C C . VAL B 1 6 ? 1.728 -2.791 5.724 1.00 12.32 6 VAL B C 1
ATOM 1083 O O . VAL B 1 6 ? 2.399 -1.763 5.875 1.00 11.43 6 VAL B O 1
ATOM 1087 N N . THR B 1 7 ? 0.403 -2.779 5.646 1.00 11.30 7 THR B N 1
ATOM 1088 C CA . THR B 1 7 ? -0.389 -1.577 5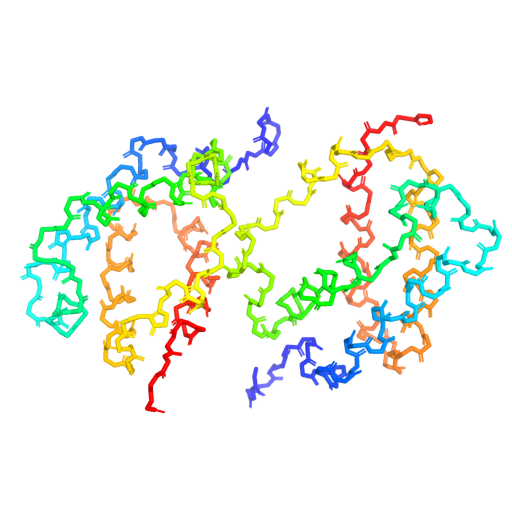.963 1.00 10.42 7 THR B CA 1
ATOM 1089 C C . THR B 1 7 ? -0.291 -1.201 7.469 1.00 9.67 7 THR B C 1
ATOM 1090 O O . THR B 1 7 ? 0.032 -2.046 8.318 1.00 9.04 7 THR B O 1
ATOM 1094 N N . LEU B 1 8 ? -0.530 0.063 7.801 1.00 9.16 8 LEU B N 1
ATOM 1095 C CA . LEU B 1 8 ? -0.711 0.435 9.198 1.00 9.69 8 LEU B CA 1
ATOM 1096 C C . LEU B 1 8 ? -1.900 -0.330 9.811 1.00 10.16 8 LEU B C 1
ATOM 1097 O O . LEU B 1 8 ? -1.867 -0.676 10.978 1.00 9.77 8 LEU B O 1
ATOM 1102 N N . TYR B 1 9 ? -2.920 -0.633 8.997 1.00 9.32 9 TYR B N 1
ATOM 1103 C CA . TYR B 1 9 ? -4.081 -1.398 9.454 1.00 10.17 9 TYR B CA 1
ATOM 1104 C C . TYR B 1 9 ? -3.722 -2.789 9.989 1.00 10.40 9 TYR B C 1
ATOM 1105 O O . TYR B 1 9 ? -4.075 -3.117 11.116 1.00 11.48 9 TYR B O 1
ATOM 1114 N N . GLU B 1 10 ? -3.044 -3.603 9.170 1.00 9.94 10 GLU B N 1
ATOM 1115 C CA . GLU B 1 10 ? -2.392 -4.851 9.620 1.00 10.66 10 GLU B CA 1
ATOM 1116 C C . GLU B 1 10 ? -1.413 -4.677 10.814 1.00 8.28 10 GLU B C 1
ATOM 1117 O O . GLU B 1 10 ? -1.435 -5.460 11.781 1.00 6.95 10 GLU B O 1
ATOM 1123 N N . ALA B 1 11 ? -0.513 -3.702 10.701 1.00 6.42 11 ALA B N 1
ATOM 1124 C CA . ALA B 1 11 ? 0.523 -3.476 11.722 1.00 6.43 11 ALA B CA 1
ATOM 1125 C C . ALA B 1 11 ? 0.003 -3.189 13.138 1.00 7.35 11 ALA B C 1
ATOM 1126 O O . ALA B 1 11 ? 0.646 -3.585 14.104 1.00 8.41 11 ALA B O 1
ATOM 1128 N N . ILE B 1 12 ? -1.152 -2.524 13.256 1.00 6.51 12 ILE B N 1
ATOM 1129 C CA . ILE B 1 12 ? -1.697 -2.131 14.572 1.00 5.72 12 ILE B CA 1
ATOM 1130 C C . ILE B 1 12 ? -2.683 -3.148 15.128 1.00 5.93 12 ILE B C 1
ATOM 1131 O O . ILE B 1 12 ? -3.088 -3.050 16.284 1.00 6.65 12 ILE B O 1
ATOM 1136 N N . GLY B 1 13 ? -3.089 -4.116 14.312 1.00 5.93 13 GLY B N 1
ATOM 1137 C CA . GLY B 1 13 ? -3.994 -5.161 14.809 1.00 6.70 13 GLY B CA 1
ATOM 1138 C C . GLY B 1 13 ? -5.352 -5.134 14.152 1.00 6.99 13 GLY B C 1
ATOM 1139 O O . GLY B 1 13 ? -6.255 -5.855 14.564 1.00 9.11 13 GLY B O 1
ATOM 1140 N N . GLY B 1 14 ? -5.504 -4.306 13.129 1.00 7.73 14 GLY B N 1
ATOM 1141 C CA . GLY B 1 14 ? -6.715 -4.323 12.284 1.00 8.21 14 GLY B CA 1
ATOM 1142 C C . GLY B 1 14 ? -7.992 -3.881 12.959 1.00 9.18 14 GLY B C 1
ATOM 1143 O O . GLY B 1 14 ? -7.972 -2.980 13.811 1.00 9.25 14 GLY B O 1
ATOM 1144 N N . ASP B 1 15 ? -9.102 -4.542 12.596 1.00 9.86 15 ASP B N 1
ATOM 1145 C CA . ASP B 1 15 ? -10.453 -4.107 12.959 1.00 10.21 15 ASP B CA 1
ATOM 1146 C C . ASP B 1 15 ? -10.664 -3.870 14.469 1.00 9.73 15 ASP B C 1
ATOM 1147 O O . ASP B 1 15 ? -11.197 -2.828 14.864 1.00 7.41 15 ASP B O 1
ATOM 1152 N N . ALA B 1 16 ? -10.262 -4.835 15.293 1.00 8.92 16 ALA B N 1
ATOM 1153 C CA . ALA B 1 16 ? -10.467 -4.722 16.752 1.00 8.82 16 ALA B CA 1
ATOM 1154 C C . ALA B 1 16 ? -9.724 -3.518 17.346 1.00 7.73 16 ALA B C 1
ATOM 1155 O O . ALA B 1 16 ? -10.206 -2.866 18.280 1.00 7.58 16 ALA B O 1
ATOM 1157 N N . THR B 1 17 ? -8.557 -3.218 16.791 1.00 6.09 17 THR B N 1
ATOM 1158 C CA . THR B 1 17 ? -7.776 -2.098 17.275 1.00 6.39 17 THR B CA 1
ATOM 1159 C C . THR B 1 17 ? -8.476 -0.789 16.887 1.00 6.74 17 THR B C 1
ATOM 1160 O O . THR B 1 17 ? -8.605 0.137 17.705 1.00 6.00 17 THR B O 1
ATOM 1164 N N . VAL B 1 18 ? -8.896 -0.717 15.629 1.00 6.70 18 VAL B N 1
ATOM 116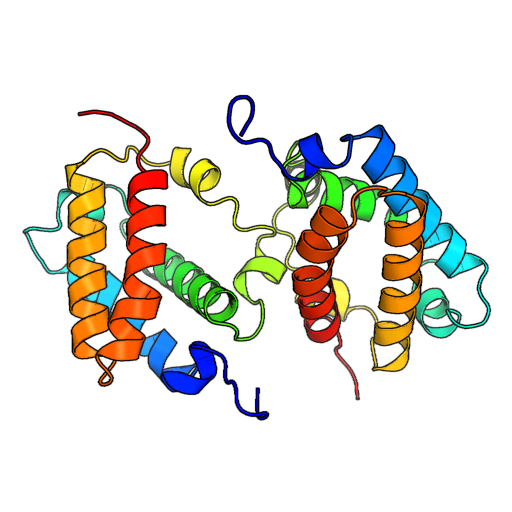5 C CA . VAL B 1 18 ? -9.564 0.479 15.106 1.00 7.27 18 VAL B CA 1
ATOM 1166 C C . VAL B 1 18 ? -10.891 0.757 15.824 1.00 7.86 18 VAL B C 1
ATOM 1167 O O . VAL B 1 18 ? -11.186 1.913 16.076 1.00 7.33 18 VAL B O 1
ATOM 1171 N N . ARG B 1 19 ? -11.671 -0.295 16.115 1.00 8.40 19 ARG B N 1
ATOM 1172 C CA . ARG B 1 19 ? -12.878 -0.177 16.909 1.00 10.45 19 ARG B CA 1
ATOM 1173 C C . ARG B 1 19 ? -12.543 0.441 18.257 1.00 8.47 19 ARG B C 1
ATOM 1174 O O . ARG B 1 19 ? -13.188 1.404 18.676 1.00 8.66 19 ARG B O 1
ATOM 1182 N N . ALA B 1 20 ? -11.530 -0.111 18.927 1.00 7.73 20 ALA B N 1
ATOM 1183 C CA . ALA B 1 20 ? -11.154 0.341 20.282 1.00 7.77 20 ALA B CA 1
ATOM 1184 C C . ALA B 1 20 ? -10.656 1.782 20.321 1.00 7.88 20 ALA B C 1
ATOM 1185 O O . ALA B 1 20 ? -10.960 2.567 21.277 1.00 5.34 20 ALA B O 1
ATOM 1187 N N . LEU B 1 21 ? -9.881 2.139 19.293 1.00 8.00 21 LEU B N 1
ATOM 1188 C CA . LEU B 1 21 ? -9.301 3.479 19.257 1.00 9.69 21 LEU B CA 1
ATOM 1189 C C . LEU B 1 21 ? -10.388 4.519 19.071 1.00 9.52 21 LEU B C 1
ATOM 1190 O O . LEU B 1 21 ? -10.373 5.550 19.743 1.00 9.03 21 LEU B O 1
ATOM 1195 N N . THR B 1 22 ? -11.298 4.256 18.122 1.00 8.82 22 THR B N 1
ATOM 1196 C CA . THR B 1 22 ? -12.322 5.225 17.741 1.00 9.05 22 THR B CA 1
ATOM 1197 C C . THR B 1 22 ? -13.337 5.386 18.888 1.00 8.30 22 THR B C 1
ATOM 1198 O O . THR B 1 22 ? -13.726 6.530 19.255 1.00 7.07 22 THR B O 1
ATOM 1202 N N . ARG B 1 23 ? -13.733 4.258 19.467 1.00 6.96 23 ARG B N 1
ATOM 1203 C CA . ARG B 1 23 ? -14.554 4.263 20.690 1.00 7.87 23 ARG B CA 1
ATOM 1204 C C . ARG B 1 23 ? -13.941 5.064 21.858 1.00 7.25 23 ARG B C 1
ATOM 1205 O O . ARG B 1 23 ? -14.634 5.866 22.493 1.00 6.86 23 ARG B O 1
ATOM 1213 N N . ARG B 1 24 ? -12.663 4.831 22.156 1.00 6.87 24 ARG B N 1
ATOM 1214 C CA . ARG B 1 24 ? -11.983 5.525 23.277 1.00 6.23 24 ARG B CA 1
ATOM 1215 C C . ARG B 1 24 ? -11.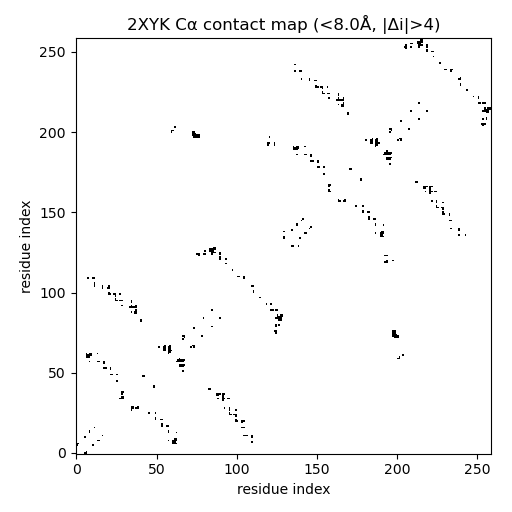841 7.041 22.976 1.00 6.68 24 ARG B C 1
ATOM 1216 O O . ARG B 1 24 ? -11.984 7.862 23.859 1.00 8.29 24 ARG B O 1
ATOM 1224 N N . PHE B 1 25 ? -11.566 7.389 21.723 1.00 6.31 25 PHE B N 1
ATOM 1225 C CA . PHE B 1 25 ? -11.506 8.775 21.274 1.00 5.89 25 PHE B CA 1
ATOM 1226 C C . PHE B 1 25 ? -12.763 9.562 21.675 1.00 5.73 25 PHE B C 1
ATOM 1227 O O . PHE B 1 25 ? -12.635 10.638 22.278 1.00 5.48 25 PHE B O 1
ATOM 1235 N N . TYR B 1 26 ? -13.952 9.023 21.351 1.00 4.40 26 TYR B N 1
ATOM 1236 C CA . TYR B 1 26 ? -15.248 9.719 21.583 1.00 5.99 26 TYR B CA 1
ATOM 1237 C C . TYR B 1 26 ? -15.626 9.702 23.031 1.00 5.71 26 TYR B C 1
ATOM 1238 O O . TYR B 1 26 ? -16.154 10.681 23.553 1.00 6.57 26 TYR B O 1
ATOM 1247 N N . GLU B 1 27 ? -15.333 8.589 23.680 1.00 6.50 27 GLU B N 1
ATOM 1248 C CA . GLU B 1 27 ? -15.441 8.450 25.141 1.00 8.32 27 GLU B CA 1
ATOM 1249 C C . GLU B 1 27 ? -14.652 9.546 25.875 1.00 8.12 27 GLU B C 1
ATOM 1250 O O . GLU B 1 27 ? -15.179 10.191 26.772 1.00 8.50 27 GLU B O 1
ATOM 1256 N N . LEU B 1 28 ? -13.391 9.756 25.485 1.00 6.75 28 LEU B N 1
ATOM 1257 C CA . LEU B 1 28 ? -12.573 10.807 26.069 1.00 6.78 28 LEU B CA 1
ATOM 1258 C C . LEU B 1 28 ? -13.150 12.214 25.745 1.00 7.30 28 LEU B C 1
ATOM 1259 O O . LEU B 1 28 ? -13.259 13.085 26.629 1.00 6.58 28 LEU B O 1
ATOM 1264 N N . MET B 1 29 ? -13.532 12.414 24.483 1.00 5.44 29 MET B N 1
ATOM 1265 C CA . MET B 1 29 ? -14.111 13.685 24.065 1.00 7.18 29 MET B CA 1
ATOM 1266 C C . MET B 1 29 ? -15.373 14.001 24.884 1.00 7.08 29 MET B C 1
ATOM 1267 O O . MET B 1 29 ? -15.675 15.160 25.130 1.00 7.26 29 MET B O 1
ATOM 1272 N N . ASP B 1 30 ? -16.097 12.952 25.281 1.00 8.53 30 ASP B N 1
ATOM 1273 C CA . ASP B 1 30 ? -17.353 13.087 26.025 1.00 9.69 30 ASP B CA 1
ATOM 1274 C C . ASP B 1 30 ? -17.093 13.237 27.524 1.00 10.32 30 ASP B C 1
ATOM 1275 O O . ASP B 1 30 ? -17.971 13.673 28.273 1.00 12.64 30 ASP B O 1
ATOM 1280 N N . THR B 1 31 ? -15.902 12.875 27.987 1.00 9.18 31 THR B N 1
ATOM 1281 C CA . THR B 1 31 ? -15.689 12.817 29.447 1.00 10.25 31 THR B CA 1
ATOM 1282 C C . THR B 1 31 ? -14.629 13.803 29.974 1.00 9.51 31 THR B C 1
ATOM 1283 O O . THR B 1 31 ? -14.732 14.253 31.110 1.00 10.30 31 THR B O 1
ATOM 1287 N N . LEU B 1 32 ? -13.644 14.170 29.155 1.00 7.89 32 LEU B N 1
ATOM 1288 C CA . LEU B 1 32 ? -12.678 15.201 29.583 1.00 7.37 32 LEU B CA 1
ATOM 1289 C C . LEU B 1 32 ? -13.290 16.595 29.521 1.00 7.43 32 LEU B C 1
ATOM 1290 O O . LEU B 1 32 ? -13.591 17.072 28.442 1.00 6.21 32 LEU B O 1
ATOM 1295 N N . PRO B 1 33 ? -13.452 17.256 30.695 1.00 8.42 33 PRO B N 1
ATOM 1296 C CA . PRO B 1 33 ? -13.900 18.636 30.757 1.00 9.13 33 PRO B CA 1
ATOM 1297 C C . PRO B 1 33 ? -13.042 19.591 29.921 1.00 9.48 33 PRO B C 1
ATOM 1298 O O . PRO B 1 33 ? -13.552 20.614 29.453 1.00 10.20 33 PRO B O 1
ATOM 1302 N N . GLU B 1 34 ? -11.754 19.269 29.751 1.00 9.87 34 GLU B N 1
ATOM 1303 C CA . GLU B 1 34 ? -10.848 20.113 28.980 1.00 9.72 34 GLU B CA 1
ATOM 1304 C C . GLU B 1 34 ? -11.071 19.979 27.472 1.00 8.95 34 GLU B C 1
ATOM 1305 O O . GLU B 1 34 ? -10.495 20.726 26.718 1.00 8.73 34 GLU B O 1
ATOM 1311 N N . ALA B 1 35 ? -11.930 19.038 27.053 1.00 7.77 35 ALA B N 1
ATOM 1312 C CA . ALA B 1 35 ? -12.318 18.875 25.641 1.00 6.66 35 ALA B CA 1
ATOM 1313 C C . ALA B 1 35 ? -13.708 19.472 25.287 1.00 5.87 35 ALA B C 1
ATOM 1314 O O . ALA B 1 35 ? -14.260 19.107 24.264 1.00 4.85 35 ALA B O 1
ATOM 1316 N N . ALA B 1 36 ? -14.232 20.395 26.113 1.00 6.16 36 ALA B N 1
ATOM 1317 C CA . ALA B 1 36 ? -15.584 20.972 25.961 1.00 6.76 36 ALA B CA 1
ATOM 1318 C C . ALA B 1 36 ? -15.876 21.742 24.667 1.00 7.24 36 ALA B C 1
ATOM 1319 O O . ALA B 1 36 ? -17.018 21.724 24.160 1.00 8.26 36 ALA B O 1
ATOM 1321 N N . ARG B 1 37 ? -14.879 22.454 24.160 1.00 7.87 37 ARG B N 1
ATOM 1322 C CA . ARG B 1 37 ? -15.024 23.166 22.872 1.00 8.03 37 ARG B CA 1
ATOM 1323 C C . ARG B 1 37 ? -15.222 22.221 21.665 1.00 7.88 37 ARG B C 1
ATOM 1324 O O . ARG B 1 37 ? -16.119 22.433 20.833 1.00 9.32 37 ARG B O 1
ATOM 1332 N N . CYS B 1 38 ? -14.387 21.197 21.563 1.00 6.67 38 CYS B N 1
ATOM 1333 C CA . CYS B 1 38 ? -14.578 20.147 20.557 1.00 6.21 38 CYS B CA 1
ATOM 1334 C C . CYS B 1 38 ? -15.913 19.367 20.814 1.00 6.50 38 CYS B C 1
ATOM 1335 O O . CYS B 1 38 ? -16.703 19.090 19.886 1.00 5.50 38 CYS B O 1
ATOM 1338 N N . ARG B 1 39 ? -16.169 19.020 22.068 1.00 5.47 39 ARG B N 1
ATOM 1339 C CA . ARG B 1 39 ? -17.367 18.233 22.371 1.00 5.66 39 ARG B CA 1
ATOM 1340 C C . ARG B 1 39 ? -18.640 19.020 21.994 1.00 6.45 39 ARG B C 1
ATOM 1341 O O . ARG B 1 39 ? -19.619 18.437 21.500 1.00 6.62 39 ARG B O 1
ATOM 1349 N N . ALA B 1 40 ? -18.614 20.342 22.232 1.00 6.38 40 ALA B N 1
ATOM 1350 C CA . ALA B 1 40 ? -19.809 21.191 22.110 1.00 6.66 40 ALA B CA 1
ATOM 1351 C C . ALA B 1 40 ? -20.370 21.258 20.691 1.00 7.16 40 ALA B C 1
ATOM 1352 O O . ALA B 1 40 ? -21.580 21.516 20.512 1.00 7.36 40 ALA B O 1
ATOM 1354 N N . ILE B 1 41 ? -19.497 21.062 19.699 1.00 6.63 41 ILE B N 1
ATOM 1355 C CA . ILE B 1 41 ? -19.865 21.128 18.286 1.00 7.87 41 ILE B CA 1
ATOM 1356 C C . ILE B 1 41 ? -20.237 19.769 17.656 1.00 9.40 41 ILE B C 1
ATOM 1357 O O . ILE B 1 41 ? -20.654 19.718 16.495 1.00 9.29 41 ILE B O 1
ATOM 1362 N N . HIS B 1 42 ? -20.060 18.679 18.418 1.00 8.57 42 HIS B N 1
ATOM 1363 C CA . HIS B 1 42 ? -20.427 17.354 17.955 1.00 8.17 42 HIS B CA 1
ATOM 1364 C C . HIS B 1 42 ? -21.860 17.088 18.396 1.00 7.72 42 HIS B C 1
ATOM 1365 O O . HIS B 1 42 ? -22.349 17.711 19.348 1.00 5.74 42 HIS B O 1
ATOM 1372 N N . PRO B 1 43 ? -22.550 16.188 17.684 1.00 8.60 43 PRO B N 1
ATOM 1373 C CA . PRO B 1 43 ? -23.939 15.902 18.044 1.00 8.59 43 PRO B CA 1
ATOM 1374 C C . PRO B 1 43 ? -24.087 15.442 19.498 1.00 8.87 43 PRO B C 1
ATOM 1375 O O . PRO B 1 43 ? -23.163 14.883 20.064 1.00 9.09 43 PRO B O 1
ATOM 1379 N N . ALA B 1 44 ? -25.270 15.655 20.074 1.00 9.60 44 ALA B N 1
ATOM 1380 C CA . ALA B 1 44 ? -25.559 15.225 21.431 1.00 9.02 44 ALA B CA 1
ATOM 1381 C C . ALA B 1 44 ? -25.312 13.729 21.600 1.00 9.60 44 ALA B C 1
ATOM 1382 O O . ALA B 1 44 ? -24.704 13.299 22.607 1.00 9.79 44 ALA B O 1
ATOM 1384 N N . ASP B 1 45 ? -25.777 12.941 20.621 1.00 9.64 45 ASP B N 1
ATOM 1385 C CA . ASP B 1 45 ? -25.484 11.493 20.561 1.00 10.16 45 ASP B CA 1
ATOM 1386 C C . ASP B 1 45 ? -24.317 11.257 19.587 1.00 9.78 45 ASP B C 1
ATOM 1387 O O . ASP B 1 45 ? -24.415 11.557 18.383 1.00 8.53 45 ASP B O 1
ATOM 1392 N N . LEU B 1 46 ? -23.223 10.702 20.118 1.00 10.20 46 LEU B N 1
ATOM 1393 C CA . LEU B 1 46 ? -21.984 10.561 19.369 1.00 10.06 46 LEU B CA 1
ATOM 1394 C C . LEU B 1 46 ? -21.908 9.316 18.502 1.00 11.23 46 LEU B C 1
ATOM 1395 O O . LEU B 1 46 ? -20.896 9.120 17.790 1.00 10.59 46 LEU B O 1
ATOM 1400 N N . SER B 1 47 ? -22.926 8.450 18.575 1.00 10.00 47 SER B N 1
ATOM 1401 C CA . SER B 1 47 ? -22.744 7.115 18.003 1.00 12.33 47 SER B CA 1
ATOM 1402 C C . SER B 1 47 ? -22.636 7.119 16.460 1.00 11.54 47 SER B C 1
ATOM 1403 O O . SER B 1 47 ? -21.888 6.312 15.889 1.00 10.15 47 SER B O 1
ATOM 1406 N N . GLY B 1 48 ? -23.347 8.037 15.795 1.00 10.71 48 GLY B N 1
ATOM 1407 C CA . GLY B 1 48 ? -23.167 8.231 14.337 1.00 9.90 48 GLY B CA 1
ATOM 1408 C C . GLY B 1 48 ? -21.802 8.811 13.941 1.00 9.97 48 GLY B C 1
ATOM 1409 O O . GLY B 1 48 ? -21.225 8.449 12.909 1.00 10.19 48 GLY B O 1
ATOM 1410 N N . SER B 1 49 ? -21.268 9.720 14.756 1.00 10.40 49 SER B N 1
ATOM 1411 C CA . SER B 1 49 ? -19.912 10.253 14.520 1.00 10.15 49 SER B CA 1
ATOM 1412 C C . SER B 1 49 ? -18.871 9.145 14.576 1.00 9.90 49 SER B C 1
ATOM 1413 O O . SER B 1 49 ? -17.938 9.093 13.771 1.00 8.90 49 SER B O 1
ATOM 1416 N N . GLU B 1 50 ? -19.025 8.301 15.584 1.00 10.12 50 GLU B N 1
ATOM 1417 C CA . GLU B 1 50 ? -18.124 7.180 15.845 1.00 12.23 50 GLU B CA 1
ATOM 1418 C C . GLU B 1 50 ? -18.143 6.145 14.717 1.00 10.05 50 GLU B C 1
ATOM 1419 O O . GLU B 1 50 ? -17.090 5.710 14.294 1.00 10.24 50 GLU B O 1
ATOM 1425 N N . ALA B 1 51 ? -19.329 5.761 14.233 1.00 10.01 51 ALA B N 1
ATOM 1426 C CA . ALA B 1 51 ? -19.454 4.840 13.104 1.00 9.57 51 ALA B CA 1
ATOM 1427 C C . ALA B 1 51 ? -18.716 5.336 11.851 1.00 9.27 51 ALA B C 1
ATOM 1428 O O . ALA B 1 51 ? -17.933 4.589 11.238 1.00 9.92 51 ALA B O 1
ATOM 1430 N N . LYS B 1 52 ? -18.905 6.603 11.513 1.00 10.11 52 LYS B N 1
ATOM 1431 C CA . LYS B 1 52 ? -18.197 7.240 10.384 1.00 9.89 52 LYS B CA 1
ATOM 1432 C C . LYS B 1 52 ? -16.680 7.347 10.584 1.00 9.77 52 LYS B C 1
ATOM 1433 O O . LYS B 1 52 ? -15.923 7.103 9.655 1.00 9.83 52 LYS B O 1
ATOM 1439 N N . PHE B 1 53 ? -16.231 7.742 11.777 1.00 9.65 53 PHE B N 1
ATOM 1440 C CA . PHE B 1 53 ? -14.799 7.810 12.039 1.00 9.61 53 PHE B CA 1
ATOM 1441 C C . PHE B 1 53 ? -14.175 6.417 11.994 1.00 9.42 53 PHE B C 1
ATOM 1442 O O . PHE B 1 53 ? -13.076 6.226 11.469 1.00 10.73 53 PHE B O 1
ATOM 1450 N N . TYR B 1 54 ? -14.883 5.441 12.540 1.00 9.34 54 TYR B N 1
ATOM 1451 C CA . TYR B 1 54 ? -14.445 4.042 12.517 1.00 9.68 54 TYR B CA 1
ATOM 1452 C C . TYR B 1 54 ? -14.277 3.586 11.062 1.00 9.38 54 TYR B C 1
ATOM 1453 O O . TYR B 1 54 ? -13.263 2.961 10.707 1.00 9.06 54 TYR B O 1
ATOM 1462 N N . ASP B 1 55 ? -15.284 3.892 10.234 1.00 9.05 55 ASP B N 1
ATOM 1463 C CA . ASP B 1 55 ? -15.237 3.562 8.805 1.00 8.79 55 ASP B CA 1
ATOM 1464 C C . ASP B 1 55 ? -14.090 4.328 8.122 1.00 8.10 55 ASP B C 1
ATOM 1465 O O . ASP B 1 55 ? -13.370 3.784 7.275 1.00 7.07 55 ASP B O 1
ATOM 1470 N N . TYR B 1 56 ? -13.922 5.594 8.490 1.00 8.02 56 TYR B N 1
ATOM 1471 C CA . TYR B 1 56 ? -12.883 6.414 7.871 1.00 7.24 56 TYR B CA 1
ATOM 1472 C C . TYR B 1 56 ? -11.466 5.903 8.168 1.00 7.36 56 TYR B C 1
ATOM 1473 O O . TYR B 1 56 ? -10.648 5.802 7.257 1.00 6.90 56 TYR B O 1
ATOM 1482 N N . LEU B 1 57 ? -11.152 5.676 9.444 1.00 6.01 57 LEU B N 1
ATOM 1483 C CA . LEU B 1 57 ? -9.827 5.129 9.805 1.00 6.47 57 LEU B CA 1
ATOM 1484 C C . LEU B 1 57 ? -9.605 3.756 9.195 1.00 6.11 57 LEU B C 1
ATOM 1485 O O . LEU B 1 57 ? -8.539 3.476 8.707 1.00 6.27 57 LEU B O 1
ATOM 1490 N N . THR B 1 58 ? -10.629 2.914 9.178 1.00 7.54 58 THR B N 1
ATOM 1491 C CA . THR B 1 58 ? -10.528 1.603 8.553 1.00 8.31 58 THR B CA 1
ATOM 1492 C C . THR B 1 58 ? -9.904 1.719 7.162 1.00 9.08 58 THR B C 1
ATOM 1493 O O . THR B 1 58 ? -8.885 1.091 6.887 1.00 8.43 58 THR B O 1
ATOM 1497 N N . GLY B 1 59 ? -10.485 2.557 6.303 1.00 8.28 59 GLY B N 1
ATOM 1498 C CA . GLY B 1 59 ? -9.966 2.726 4.951 1.00 8.22 59 GLY B CA 1
ATOM 1499 C C . GLY B 1 59 ? -8.637 3.470 4.885 1.00 9.11 59 GLY B C 1
ATOM 1500 O O . GLY B 1 59 ? -7.705 3.048 4.186 1.00 7.33 59 GLY B O 1
ATOM 1501 N N . TYR B 1 60 ? -8.549 4.571 5.639 1.00 9.71 60 TYR B N 1
ATOM 1502 C CA . TYR B 1 60 ? -7.363 5.426 5.647 1.00 9.90 60 TYR B CA 1
ATOM 1503 C C . TYR B 1 60 ? -6.061 4.677 5.986 1.00 9.86 60 TYR B C 1
ATOM 1504 O O . TYR B 1 60 ? -4.992 4.904 5.379 1.00 7.28 60 TYR B O 1
ATOM 1513 N N . LEU B 1 61 ? -6.176 3.776 6.955 1.00 8.09 61 LEU B N 1
ATOM 1514 C CA . LEU B 1 61 ? -5.055 3.020 7.462 1.00 8.13 61 LEU B CA 1
ATOM 1515 C C . LEU B 1 61 ? -4.655 1.871 6.514 1.00 8.32 61 LEU B C 1
ATOM 1516 O O . LEU B 1 61 ? -3.573 1.322 6.647 1.00 9.75 61 LEU B O 1
ATOM 1521 N N . GLY B 1 62 ? -5.506 1.557 5.539 1.00 7.65 62 GLY B N 1
ATOM 1522 C CA . GLY B 1 62 ? -5.193 0.560 4.524 1.00 7.30 62 GLY B CA 1
ATOM 1523 C C . GLY B 1 62 ? -6.029 -0.704 4.629 1.00 7.69 62 GLY B C 1
ATOM 1524 O O . GLY B 1 62 ? -5.770 -1.657 3.914 1.00 7.52 62 GLY B O 1
ATOM 1525 N N . GLY B 1 63 ? -7.020 -0.713 5.532 1.00 7.82 63 GLY B N 1
ATOM 1526 C CA . GLY B 1 63 ? -8.117 -1.694 5.468 1.00 8.8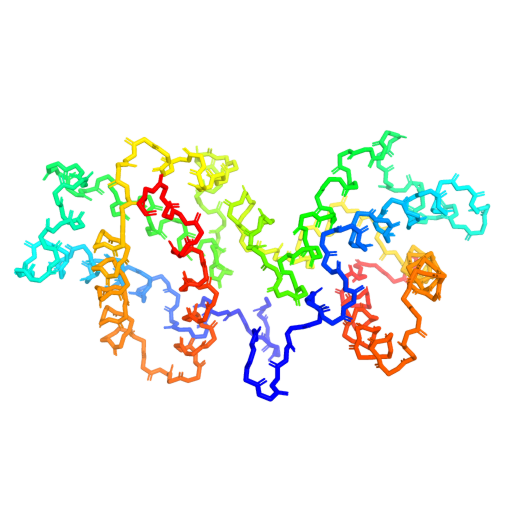1 63 GLY B CA 1
ATOM 1527 C C . GLY B 1 63 ? -9.088 -1.431 4.299 1.00 8.95 63 GLY B C 1
ATOM 1528 O O . GLY B 1 63 ? -8.843 -0.550 3.444 1.00 8.40 63 GLY B O 1
ATOM 1529 N N . PRO B 1 64 ? -10.197 -2.192 4.247 1.00 9.17 64 PRO B N 1
ATOM 1530 C CA . PRO B 1 64 ? -11.265 -2.043 3.227 1.00 8.34 64 PRO B CA 1
ATOM 1531 C C . PRO B 1 64 ? -11.767 -0.603 3.174 1.00 8.15 64 PRO B C 1
ATOM 1532 O O . PRO B 1 64 ? -11.842 0.032 4.220 1.00 9.54 64 PRO B O 1
ATOM 1536 N N . PRO B 1 65 ? -12.077 -0.071 1.971 1.00 7.69 65 PRO B N 1
ATOM 1537 C CA . PRO B 1 65 ? -12.500 1.324 1.845 1.00 6.95 65 PRO B CA 1
ATOM 1538 C C . PRO B 1 65 ? -13.973 1.494 2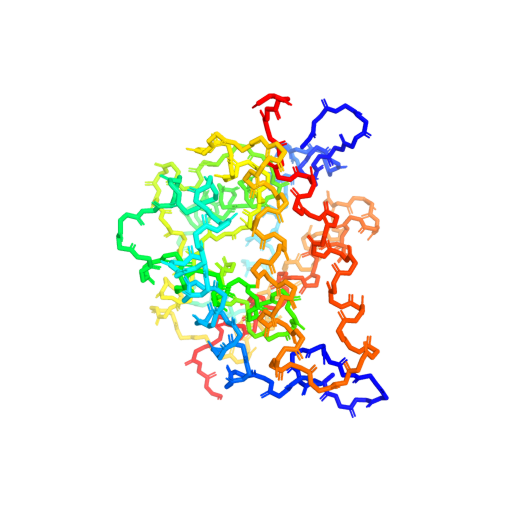.216 1.00 7.46 65 PRO B C 1
ATOM 1539 O O . PRO B 1 65 ? -14.782 1.872 1.371 1.00 7.42 65 PRO B O 1
ATOM 1543 N N . VAL B 1 66 ? -14.313 1.207 3.469 1.00 8.28 66 VAL B N 1
ATOM 1544 C CA . VAL B 1 66 ? -15.700 1.227 3.950 1.00 8.73 66 VAL B CA 1
ATOM 1545 C C . VAL B 1 66 ? -16.281 2.657 3.967 1.00 9.10 66 VAL B C 1
ATOM 1546 O O . VAL B 1 66 ? -17.427 2.872 3.564 1.00 10.65 66 VAL B O 1
ATOM 1550 N N . TYR B 1 67 ? -15.514 3.633 4.442 1.00 8.63 67 TYR B N 1
ATOM 1551 C CA . TYR B 1 67 ? -16.006 5.024 4.418 1.00 7.98 67 TYR B CA 1
ATOM 1552 C C . TYR B 1 67 ? -16.235 5.536 2.962 1.00 7.76 67 TYR B C 1
ATOM 1553 O O . TYR B 1 67 ? -17.294 6.092 2.637 1.00 8.44 67 TYR B O 1
ATOM 1562 N N . VAL B 1 68 ? -15.249 5.347 2.105 1.00 6.64 68 VAL B N 1
ATOM 1563 C CA . VAL B 1 68 ? -15.334 5.858 0.747 1.00 7.62 68 VAL B CA 1
ATOM 1564 C C . VAL B 1 68 ? -16.472 5.220 -0.082 1.00 7.78 68 VAL B C 1
ATOM 1565 O O . VAL B 1 68 ? -17.181 5.936 -0.768 1.00 8.67 68 VAL B O 1
ATOM 1569 N N . GLU B 1 69 ? -16.649 3.896 -0.026 1.00 8.55 69 GLU B N 1
ATOM 1570 C CA . GLU B 1 69 ? -17.754 3.240 -0.755 1.00 9.08 69 GLU B CA 1
ATOM 1571 C C . GLU B 1 69 ? -19.141 3.797 -0.349 1.00 10.12 69 GLU B C 1
ATOM 1572 O O . GLU B 1 69 ? -20.033 3.988 -1.221 1.00 9.74 69 GLU B O 1
ATOM 1578 N N . LYS B 1 70 ? -19.303 4.064 0.961 1.00 9.18 70 LYS B N 1
ATOM 1579 C CA . LYS B 1 70 ? -20.555 4.539 1.540 1.00 10.48 70 LYS B CA 1
ATOM 1580 C C . LYS B 1 70 ? -20.817 6.017 1.245 1.00 10.39 70 LYS B C 1
ATOM 1581 O O . LYS B 1 70 ? -21.957 6.395 0.938 1.00 11.35 70 LYS B O 1
ATOM 1587 N N . HIS B 1 71 ? -19.786 6.850 1.380 1.00 10.12 71 HIS B N 1
ATOM 1588 C CA . HIS B 1 71 ? -19.975 8.324 1.424 1.00 10.27 71 HIS B CA 1
ATOM 1589 C C . HIS B 1 71 ? -19.310 9.080 0.248 1.00 9.44 71 HIS B C 1
ATOM 1590 O O . HIS B 1 71 ? -19.535 10.273 0.041 1.00 7.76 71 HIS B O 1
ATOM 1597 N N . GLY B 1 72 ? -18.481 8.373 -0.502 1.00 11.00 72 GLY B N 1
ATOM 1598 C CA . GLY B 1 72 ? -17.702 8.989 -1.577 1.00 12.07 72 GLY B CA 1
ATOM 1599 C C . GLY B 1 72 ? -16.354 9.474 -1.059 1.00 12.77 72 GLY B C 1
ATOM 1600 O O . GLY B 1 72 ? -15.957 9.153 0.054 1.00 13.50 72 GLY B O 1
ATOM 1601 N N . HIS B 1 73 ? -15.628 10.226 -1.880 1.00 13.48 73 HIS B N 1
ATOM 1602 C CA . HIS B 1 73 ? -14.348 10.769 -1.457 1.00 14.18 73 HIS B CA 1
ATOM 1603 C C . HIS B 1 73 ? -14.488 11.475 -0.097 1.00 14.29 73 HIS B C 1
ATOM 1604 O O . HIS B 1 73 ? -15.461 12.170 0.109 1.00 14.05 73 HIS B O 1
ATOM 1611 N N . PRO B 1 74 ? -13.526 11.275 0.838 1.00 14.74 74 PRO B N 1
ATOM 1612 C CA . PRO B 1 74 ? -13.688 11.956 2.146 1.00 15.02 74 PRO B CA 1
ATOM 1613 C C . PRO B 1 74 ? -13.836 13.474 2.050 1.00 14.91 74 PRO B C 1
ATOM 1614 O O . PRO B 1 74 ? -14.695 14.044 2.723 1.00 15.50 74 PRO B O 1
ATOM 1618 N N . MET B 1 75 ? -13.018 14.134 1.233 1.00 13.75 75 MET B N 1
ATOM 1619 C CA . MET B 1 75 ? -13.164 15.579 1.030 1.00 13.85 75 MET B CA 1
ATOM 1620 C C . MET B 1 75 ? -13.228 16.326 2.381 1.00 13.05 75 MET B C 1
ATOM 1621 O O . MET B 1 75 ? -14.132 17.140 2.656 1.00 12.17 75 MET B O 1
ATOM 1626 N N . LEU B 1 76 ? -12.254 16.043 3.232 1.00 12.19 76 LEU B N 1
ATOM 1627 C CA . LEU B 1 76 ? -12.465 16.312 4.652 1.00 12.64 76 LEU B CA 1
ATOM 1628 C C . LEU B 1 76 ? -12.619 17.775 4.994 1.00 12.30 76 LEU B C 1
ATOM 1629 O O . LEU B 1 76 ? -13.526 18.136 5.739 1.00 12.78 76 LEU B O 1
ATOM 1634 N N . ARG B 1 77 ? -11.746 18.623 4.465 1.00 12.43 77 ARG B N 1
ATOM 1635 C CA . ARG B 1 77 ? -11.819 20.033 4.832 1.00 11.64 77 ARG B CA 1
ATOM 1636 C C . ARG B 1 77 ? -13.215 20.547 4.575 1.00 11.63 77 ARG B C 1
ATOM 1637 O O . ARG B 1 77 ? -13.797 21.223 5.432 1.00 9.47 77 ARG B O 1
ATOM 1645 N N . ARG B 1 78 ? -13.728 20.254 3.380 1.00 12.13 78 ARG B N 1
ATOM 1646 C CA . ARG B 1 78 ? -15.050 20.735 2.935 1.00 12.93 78 ARG B CA 1
ATOM 1647 C C . ARG B 1 78 ? -16.205 20.191 3.816 1.00 13.36 78 ARG B C 1
ATOM 1648 O O . ARG B 1 78 ? -17.144 20.921 4.136 1.00 13.16 78 ARG B O 1
ATOM 1656 N N . ARG B 1 79 ? -16.136 18.912 4.192 1.00 12.98 79 ARG B N 1
ATOM 1657 C CA . ARG B 1 79 ? -17.133 18.328 5.093 1.00 12.41 79 ARG B CA 1
ATOM 1658 C C . ARG B 1 79 ? -17.114 19.030 6.463 1.00 12.40 79 ARG B C 1
ATOM 1659 O O . ARG B 1 79 ? -18.154 19.203 7.115 1.00 10.96 79 ARG B O 1
ATOM 1667 N N . HIS B 1 80 ? -15.916 19.421 6.900 1.00 12.39 80 HIS B N 1
ATOM 1668 C CA . HIS B 1 80 ? -15.770 20.117 8.180 1.00 12.56 80 HIS B CA 1
ATOM 1669 C C . HIS B 1 80 ? -16.224 21.579 8.208 1.00 12.10 80 HIS B C 1
ATOM 1670 O O . HIS B 1 80 ? -16.341 22.152 9.292 1.00 13.64 80 HIS B O 1
ATOM 1677 N N . PHE B 1 81 ? -16.496 22.184 7.045 1.00 12.61 81 PHE B N 1
ATOM 1678 C CA . PHE B 1 81 ? -17.147 23.513 6.989 1.00 13.59 81 PHE B CA 1
ATOM 1679 C C . PHE B 1 81 ? -18.492 23.605 7.736 1.00 14.03 81 PHE B C 1
ATOM 1680 O O . PHE B 1 81 ? -18.992 24.702 8.013 1.00 13.73 81 PHE B O 1
ATOM 1688 N N . VAL B 1 82 ? -19.096 22.462 8.044 1.00 14.63 82 VAL B N 1
ATOM 1689 C CA . VAL B 1 82 ? -20.406 22.470 8.691 1.00 15.47 82 VAL B CA 1
ATOM 1690 C C . VAL B 1 82 ? -20.291 22.700 10.208 1.00 15.03 82 VAL B C 1
ATOM 1691 O O . VAL B 1 82 ? -21.313 22.833 10.896 1.00 14.75 82 VAL B O 1
ATOM 1695 N N . ALA B 1 83 ? -19.055 22.717 10.720 1.00 13.63 83 ALA B N 1
ATOM 1696 C CA . ALA B 1 83 ? -18.824 23.033 12.128 1.00 13.34 83 ALA B CA 1
ATOM 1697 C C . ALA B 1 83 ? -17.885 24.236 12.318 1.00 12.58 83 ALA B C 1
ATOM 1698 O O . ALA B 1 83 ? -16.980 24.477 11.519 1.00 12.50 83 ALA B O 1
ATOM 1700 N N . PRO B 1 84 ? -18.116 25.022 13.376 1.00 13.00 84 PRO B N 1
ATOM 1701 C CA . PRO B 1 84 ? -17.209 26.149 13.582 1.00 11.88 84 PRO B CA 1
ATOM 1702 C C . PRO B 1 84 ? -15.914 25.699 14.284 1.00 11.58 84 PRO B C 1
ATOM 1703 O O . PRO B 1 84 ? -15.884 25.563 15.516 1.00 11.76 84 PRO B O 1
ATOM 1707 N N . ILE B 1 85 ? -14.843 25.481 13.522 1.00 10.57 85 ILE B N 1
ATOM 1708 C CA . ILE B 1 85 ? -13.629 24.923 14.124 1.00 9.16 85 ILE B CA 1
ATOM 1709 C C . ILE B 1 85 ? -12.507 25.951 14.314 1.00 10.07 85 ILE B C 1
ATOM 1710 O O . ILE B 1 85 ? -11.795 26.265 13.363 1.00 10.84 85 ILE B O 1
ATOM 1715 N N . GLY B 1 86 ? -12.343 26.443 15.547 1.00 10.02 86 GLY B N 1
ATOM 1716 C CA . GLY B 1 86 ? -11.229 27.347 15.894 1.00 9.50 86 GLY B CA 1
ATOM 1717 C C . GLY B 1 86 ? -10.049 26.572 16.461 1.00 9.10 86 GLY B C 1
ATOM 1718 O O . GLY B 1 86 ? -10.036 25.324 16.402 1.00 7.03 86 GLY B O 1
ATOM 1719 N N . PRO B 1 87 ? -9.030 27.291 16.983 1.00 9.67 87 PRO B N 1
ATOM 1720 C CA . PRO B 1 87 ? -7.831 26.659 17.616 1.00 9.64 87 PRO B CA 1
ATOM 1721 C C . PRO B 1 87 ? -8.157 25.731 18.789 1.00 9.35 87 PRO B C 1
ATOM 1722 O O . PRO B 1 87 ? -7.503 24.725 18.953 1.00 10.58 87 PRO B O 1
ATOM 1726 N N . ALA B 1 88 ? -9.139 26.092 19.609 1.00 9.45 88 ALA B N 1
ATOM 1727 C CA . ALA B 1 88 ? -9.514 25.294 20.792 1.00 8.44 88 ALA B CA 1
ATOM 1728 C C . ALA B 1 88 ? -10.115 23.941 20.356 1.00 8.19 88 ALA B C 1
ATOM 1729 O O . ALA B 1 88 ? -9.700 22.886 20.834 1.00 7.42 88 ALA B O 1
ATOM 1731 N N . GLU B 1 89 ? -11.088 23.999 19.445 1.00 8.20 89 GLU B N 1
ATOM 1732 C CA . GLU B 1 89 ? -11.754 22.790 18.919 1.00 8.06 89 GLU B CA 1
ATOM 1733 C C . GLU B 1 89 ? -10.694 21.870 18.325 1.00 7.55 89 GLU B C 1
ATOM 1734 O O . GLU B 1 89 ? -10.729 20.652 18.559 1.00 6.07 89 GLU B O 1
ATOM 1740 N N . ARG B 1 90 ? -9.746 22.470 17.589 1.00 7.97 90 ARG B N 1
ATOM 1741 C CA . ARG B 1 90 ? -8.655 21.753 16.933 1.00 8.46 90 ARG B CA 1
ATOM 1742 C C . ARG B 1 90 ? -7.680 21.071 17.911 1.00 9.52 90 ARG B C 1
ATOM 1743 O O . ARG B 1 90 ? -7.421 19.887 17.775 1.00 9.72 90 ARG B O 1
ATOM 1751 N N . ASP B 1 91 ? -7.132 21.819 18.880 1.00 9.97 91 ASP B N 1
ATOM 1752 C CA . ASP B 1 91 ? -6.216 21.244 19.877 1.00 10.86 91 ASP B CA 1
ATOM 1753 C C . ASP B 1 91 ? -6.872 20.205 20.778 1.00 9.33 91 ASP B C 1
ATOM 1754 O O . ASP B 1 91 ? -6.214 19.273 21.276 1.00 9.56 91 ASP B O 1
ATOM 1759 N N . GLU B 1 92 ? -8.168 20.378 21.023 1.00 8.09 92 GLU B N 1
ATOM 1760 C CA . GLU B 1 92 ? -8.906 19.449 21.891 1.00 6.38 92 GLU B CA 1
ATOM 1761 C C . GLU B 1 92 ? -9.221 18.121 21.219 1.00 5.54 92 GLU B C 1
ATOM 1762 O O . GLU B 1 92 ? -9.189 17.074 21.867 1.00 6.45 92 GLU B O 1
ATOM 1768 N N . TRP B 1 93 ? -9.548 18.171 19.925 1.00 4.63 93 TRP B N 1
ATOM 1769 C CA . TRP B 1 93 ? -9.685 16.983 19.095 1.00 4.85 93 TRP B CA 1
ATOM 1770 C C . TRP B 1 93 ? -8.342 16.201 19.169 1.00 5.10 93 TRP B C 1
ATOM 1771 O O . TRP B 1 93 ? -8.315 14.988 19.434 1.00 6.63 93 TRP B O 1
ATOM 1782 N N . LEU B 1 94 ? -7.227 16.911 18.963 1.00 5.71 94 LEU B N 1
ATOM 1783 C CA . LEU B 1 94 ? -5.872 16.299 18.940 1.00 6.48 94 LEU B CA 1
ATOM 1784 C C . LEU B 1 94 ? -5.478 15.691 20.273 1.00 6.16 94 LEU B C 1
ATOM 1785 O O . LEU B 1 94 ? -4.837 14.628 20.322 1.00 5.79 94 LEU B O 1
ATOM 1790 N N . LEU B 1 95 ? -5.897 16.368 21.337 1.00 7.63 95 LEU B N 1
ATOM 1791 C CA . LEU B 1 95 ? -5.689 15.945 22.721 1.00 8.72 95 LEU B CA 1
ATOM 1792 C C . LEU B 1 95 ? -6.367 14.580 22.940 1.00 7.90 95 LEU B C 1
ATOM 1793 O O . LEU B 1 95 ? -5.746 13.663 23.404 1.00 7.70 95 LEU B O 1
ATOM 1798 N N . CYS B 1 96 ? -7.640 14.463 22.574 1.00 7.64 96 CYS B N 1
ATOM 1799 C CA . CYS B 1 96 ? -8.352 13.198 22.713 1.00 7.86 96 CYS B CA 1
ATOM 1800 C C . CYS B 1 96 ? -7.744 12.154 21.790 1.00 7.97 96 CYS B C 1
ATOM 1801 O O . CYS B 1 96 ? -7.611 11.005 22.163 1.00 8.71 96 CYS B O 1
ATOM 1804 N N . PHE B 1 97 ? -7.384 12.543 20.576 1.00 8.54 97 PHE B N 1
ATOM 1805 C CA . PHE B 1 97 ? -6.897 11.552 19.624 1.00 8.72 97 PHE B CA 1
ATOM 1806 C C . PHE B 1 97 ? -5.533 10.999 20.058 1.00 9.54 97 PHE B C 1
ATOM 1807 O O . PHE B 1 97 ? -5.268 9.798 19.910 1.00 9.03 97 PHE B O 1
ATOM 1815 N N . ARG B 1 98 ? -4.665 11.906 20.510 1.00 9.29 98 ARG B N 1
ATOM 1816 C CA . ARG B 1 98 ? -3.351 11.550 21.017 1.00 11.02 98 ARG B CA 1
ATOM 1817 C C . ARG B 1 98 ? -3.437 10.569 22.185 1.00 10.40 98 ARG B C 1
ATOM 1818 O O . ARG B 1 98 ? -2.779 9.527 22.155 1.00 9.69 98 ARG B O 1
ATOM 1826 N N . ARG B 1 99 ? -4.248 10.881 23.201 1.00 10.08 99 ARG B N 1
ATOM 1827 C CA . ARG B 1 99 ? -4.404 9.945 24.335 1.00 10.14 99 ARG B CA 1
ATOM 1828 C C . ARG B 1 99 ? -4.961 8.601 23.890 1.00 8.89 99 ARG B C 1
ATOM 1829 O O . ARG B 1 99 ? -4.403 7.552 24.243 1.00 8.18 99 ARG B O 1
ATOM 1837 N N . ALA B 1 100 ? -6.031 8.619 23.093 1.00 7.28 100 ALA B N 1
ATOM 1838 C CA . ALA B 1 100 ? -6.649 7.370 22.627 1.00 9.08 100 ALA B CA 1
ATOM 1839 C C . ALA B 1 100 ? -5.636 6.454 21.908 1.00 9.48 100 ALA B C 1
ATOM 1840 O O . ALA B 1 100 ? -5.609 5.228 22.135 1.00 9.96 100 ALA B O 1
ATOM 1842 N N . MET B 1 101 ? -4.822 7.069 21.057 1.00 9.51 101 MET B N 1
ATOM 1843 C CA . MET B 1 101 ? -3.783 6.398 20.255 1.00 12.02 101 MET B CA 1
ATOM 1844 C C . MET B 1 101 ? -2.631 5.880 21.116 1.00 10.75 101 MET B C 1
ATOM 1845 O O . MET B 1 101 ? -2.192 4.739 20.942 1.00 10.82 101 MET B O 1
ATOM 1850 N N . ASP B 1 102 ? -2.148 6.721 22.036 1.00 9.14 102 ASP B N 1
ATOM 1851 C CA . ASP B 1 102 ? -1.106 6.326 22.985 1.00 10.64 102 ASP B CA 1
ATOM 1852 C C . ASP B 1 102 ? -1.524 5.104 23.834 1.00 11.17 102 ASP B C 1
ATOM 1853 O O . ASP B 1 102 ? -0.713 4.202 24.056 1.00 10.65 102 ASP B O 1
ATOM 1858 N N . GLU B 1 103 ? -2.776 5.070 24.295 1.00 9.98 103 GLU B N 1
ATOM 1859 C CA . GLU B 1 103 ? -3.254 3.935 25.098 1.00 12.16 103 GLU B CA 1
ATOM 1860 C C . GLU B 1 103 ? -3.437 2.653 24.263 1.00 12.76 103 GLU B C 1
ATOM 1861 O O . GLU B 1 103 ? -3.115 1.558 24.716 1.00 12.74 103 GLU B O 1
ATOM 1867 N N . THR B 1 104 ? -3.980 2.820 23.052 1.00 13.98 104 THR B N 1
ATOM 1868 C CA . THR B 1 104 ? -4.395 1.713 22.203 1.00 13.94 104 THR B CA 1
ATOM 1869 C C . THR B 1 104 ? -3.237 1.082 21.437 1.00 14.85 104 THR B C 1
ATOM 1870 O O . THR B 1 104 ? -3.177 -0.151 21.339 1.00 15.03 104 THR B O 1
ATOM 1874 N N . ILE B 1 105 ? -2.332 1.908 20.899 1.00 14.77 105 ILE B N 1
ATOM 1875 C CA . ILE B 1 105 ? -1.240 1.415 20.031 1.00 15.87 105 ILE B CA 1
ATOM 1876 C C . ILE B 1 105 ? 0.123 1.383 20.763 1.00 16.86 105 ILE B C 1
ATOM 1877 O O . ILE B 1 105 ? 0.730 2.422 21.035 1.00 16.18 105 ILE B O 1
ATOM 1882 N N . GLU B 1 106 ? 0.545 0.161 21.087 1.00 17.84 106 GLU B N 1
ATOM 1883 C CA . GLU B 1 106 ? 1.786 -0.197 21.803 1.00 19.76 106 GLU B CA 1
ATOM 1884 C C . GLU B 1 106 ? 3.095 0.339 21.195 1.00 18.03 106 GLU B C 1
ATOM 1885 O O . GLU B 1 106 ? 3.963 0.850 21.887 1.00 18.28 106 GLU B O 1
ATOM 1891 N N . ASN B 1 107 ? 3.199 0.230 19.881 1.00 17.04 107 ASN B N 1
ATOM 1892 C CA . ASN B 1 107 ? 4.404 0.474 19.111 1.00 15.65 107 ASN B CA 1
ATOM 1893 C C . ASN B 1 107 ? 4.603 1.979 18.863 1.00 15.86 107 ASN B C 1
ATOM 1894 O O . ASN B 1 107 ? 3.831 2.606 18.121 1.00 14.44 107 ASN B O 1
ATOM 1899 N N . ALA B 1 108 ? 5.646 2.556 19.471 1.00 16.68 108 ALA B N 1
ATOM 1900 C CA . ALA B 1 108 ? 5.904 4.011 19.384 1.00 16.75 108 ALA B CA 1
ATOM 1901 C C . ALA B 1 108 ? 6.109 4.495 17.947 1.00 17.79 108 ALA B C 1
ATOM 1902 O O . ALA B 1 108 ? 5.641 5.563 17.582 1.00 18.40 108 ALA B O 1
ATOM 1904 N N . LYS B 1 109 ? 6.820 3.698 17.145 1.00 17.64 109 LYS B N 1
ATOM 1905 C CA . LYS B 1 109 ? 7.153 4.065 15.761 1.00 16.65 109 LYS B CA 1
ATOM 1906 C C . LYS B 1 109 ? 5.866 4.177 14.932 1.00 15.01 109 LYS B C 1
ATOM 1907 O O . LYS B 1 109 ? 5.692 5.126 14.168 1.00 14.41 109 LYS B O 1
ATOM 1913 N N . LEU B 1 110 ? 4.963 3.216 15.113 1.00 13.16 110 LEU B N 1
ATOM 1914 C CA . LEU B 1 110 ? 3.673 3.238 14.424 1.00 12.37 110 LEU B CA 1
ATOM 1915 C C . LEU B 1 110 ? 2.803 4.391 14.868 1.00 11.98 110 LEU B C 1
ATOM 1916 O O . LEU B 1 110 ? 2.124 4.984 14.035 1.00 11.36 110 LEU B O 1
ATOM 1921 N N . ARG B 1 111 ? 2.825 4.698 16.173 1.00 12.08 111 ARG B N 1
ATOM 1922 C CA . ARG B 1 111 ? 2.126 5.871 16.685 1.00 12.82 111 ARG B CA 1
ATOM 1923 C C . ARG B 1 111 ? 2.576 7.173 16.023 1.00 12.64 111 ARG B C 1
ATOM 1924 O O . ARG B 1 111 ? 1.753 7.967 15.585 1.00 12.04 111 ARG B O 1
ATOM 1932 N N . GLU B 1 112 ? 3.886 7.394 15.955 1.00 14.15 112 GLU B N 1
ATOM 1933 C CA . GLU B 1 112 ? 4.427 8.613 15.352 1.00 13.85 112 GLU B CA 1
ATOM 1934 C C . GLU B 1 112 ? 4.134 8.689 13.853 1.00 13.65 112 GLU B C 1
ATOM 1935 O O . GLU B 1 112 ? 3.888 9.763 13.319 1.00 13.57 112 GLU B O 1
ATOM 1941 N N . ILE B 1 113 ? 4.149 7.544 13.173 1.00 14.03 113 ILE B N 1
ATOM 1942 C CA . ILE B 1 113 ? 3.854 7.499 11.726 1.00 13.49 113 ILE B CA 1
ATOM 1943 C C . ILE B 1 113 ? 2.374 7.887 11.416 1.00 13.48 113 ILE B C 1
ATOM 1944 O O . ILE B 1 113 ? 2.100 8.610 10.454 1.00 13.46 113 ILE B O 1
ATOM 1949 N N . ILE B 1 114 ? 1.437 7.403 12.233 1.00 12.79 114 ILE B N 1
ATOM 1950 C CA . ILE B 1 114 ? 0.009 7.776 12.105 1.00 13.16 114 ILE B CA 1
ATOM 1951 C C . ILE B 1 114 ? -0.206 9.231 12.521 1.00 12.24 114 ILE B C 1
ATOM 1952 O O . ILE B 1 114 ? -0.904 9.996 11.840 1.00 13.82 114 ILE B O 1
ATOM 1957 N N . TRP B 1 115 ? 0.427 9.611 13.624 1.00 11.86 115 TRP B N 1
ATOM 1958 C CA . TRP B 1 115 ? 0.199 10.902 14.258 1.00 11.13 115 TRP B CA 1
ATOM 1959 C C . TRP B 1 115 ? 0.496 12.071 13.342 1.00 11.96 115 TRP B C 1
ATOM 1960 O O . TRP B 1 115 ? -0.351 12.936 13.185 1.00 12.78 115 TRP B O 1
ATOM 1971 N N . ALA B 1 116 ? 1.697 12.117 12.751 1.00 11.99 116 ALA B N 1
ATOM 1972 C CA . ALA B 1 116 ? 2.120 13.317 12.018 1.00 11.99 116 ALA B CA 1
ATOM 1973 C C . ALA B 1 116 ? 1.169 13.744 10.886 1.00 11.25 116 ALA B C 1
ATOM 1974 O O . ALA B 1 116 ? 0.787 14.937 10.823 1.00 11.91 116 ALA B O 1
ATOM 1976 N N . PRO B 1 117 ? 0.766 12.793 9.995 1.00 11.12 117 PRO B N 1
ATOM 1977 C CA . PRO B 1 117 ? -0.251 13.161 8.992 1.00 9.49 117 PRO B CA 1
ATOM 1978 C C . PRO B 1 117 ? -1.596 13.542 9.588 1.00 10.15 117 PRO B C 1
ATOM 1979 O O . PRO B 1 117 ? -2.254 14.410 9.034 1.00 9.44 117 PRO B O 1
ATOM 1983 N N . VAL B 1 118 ? -2.032 12.865 10.659 1.00 10.74 118 VAL B N 1
ATOM 1984 C CA . VAL B 1 118 ? -3.337 13.172 11.293 1.00 10.04 118 VAL B CA 1
ATOM 1985 C C . VAL B 1 118 ? -3.323 14.580 11.888 1.00 10.07 118 VAL B C 1
ATOM 1986 O O . VAL B 1 118 ? -4.269 15.334 11.716 1.00 9.96 118 VAL B O 1
ATOM 1990 N N . GLU B 1 119 ? -2.232 14.933 12.563 1.00 10.61 119 GLU B N 1
ATOM 1991 C CA . GLU B 1 119 ? -2.068 16.302 13.096 1.00 11.70 119 GLU B CA 1
ATOM 1992 C C . GLU B 1 119 ? -2.112 17.363 11.990 1.00 11.75 119 GLU B C 1
ATOM 1993 O O . GLU B 1 119 ? -2.771 18.406 12.148 1.00 10.41 119 GLU B O 1
ATOM 1999 N N . ARG B 1 120 ? -1.439 17.082 10.869 1.00 12.44 120 ARG B N 1
ATOM 2000 C CA . ARG B 1 120 ? -1.459 17.945 9.695 1.00 13.07 120 ARG B CA 1
ATOM 2001 C C . ARG B 1 120 ? -2.880 18.139 9.200 1.00 12.35 120 ARG B C 1
ATOM 2002 O O . ARG B 1 120 ? -3.276 19.250 8.891 1.00 11.42 120 ARG B O 1
ATOM 2010 N N . LEU B 1 121 ? -3.660 17.060 9.161 1.00 12.16 121 LEU B N 1
ATOM 2011 C CA . LEU B 1 121 ? -5.036 17.142 8.698 1.00 12.12 121 LEU B CA 1
ATOM 2012 C C . LEU B 1 121 ? -5.878 17.968 9.646 1.00 11.15 121 LEU B C 1
ATOM 2013 O O . LEU B 1 121 ? -6.684 18.802 9.203 1.00 11.21 121 LEU B O 1
ATOM 2018 N N . ALA B 1 122 ? -5.697 17.756 10.953 1.00 9.99 122 ALA B N 1
ATOM 2019 C CA . ALA B 1 122 ? -6.472 18.518 11.948 1.00 9.50 122 ALA B CA 1
ATOM 2020 C C . ALA B 1 122 ? -6.277 20.006 11.722 1.00 9.47 122 ALA B C 1
ATOM 2021 O O . ALA B 1 122 ? -7.240 20.761 11.700 1.00 10.54 122 ALA B O 1
ATOM 2023 N N . PHE B 1 123 ? -5.026 20.419 11.528 1.00 10.76 123 PHE B N 1
ATOM 2024 C CA . PHE B 1 123 ? -4.697 21.838 11.285 1.00 11.98 123 PHE B CA 1
ATOM 2025 C C . PHE B 1 123 ? -5.300 22.342 9.982 1.00 11.79 123 PHE B C 1
ATOM 2026 O O . PHE B 1 123 ? -5.702 23.511 9.875 1.00 11.12 123 PHE B O 1
ATOM 2034 N N . HIS B 1 124 ? -5.380 21.431 9.009 1.00 12.11 124 HIS B N 1
ATOM 2035 C CA . HIS B 1 124 ? -6.038 21.685 7.730 1.00 12.75 124 HIS B CA 1
ATOM 2036 C C . HIS B 1 124 ? -7.589 21.740 7.795 1.00 12.77 124 HIS B C 1
ATOM 2037 O O . HIS B 1 124 ? -8.212 22.327 6.904 1.00 12.74 124 HIS B O 1
ATOM 2044 N N . MET B 1 125 ? -8.195 21.138 8.833 1.00 11.86 125 MET B N 1
ATOM 2045 C CA . MET B 1 125 ? -9.657 21.171 9.065 1.00 11.57 125 MET B CA 1
ATOM 2046 C C . MET B 1 125 ? -10.156 22.513 9.651 1.00 12.69 125 MET B C 1
ATOM 2047 O O . MET B 1 125 ? -11.343 22.896 9.492 1.00 11.66 125 MET B O 1
ATOM 2052 N N . GLN B 1 126 ? -9.250 23.209 10.332 1.00 12.41 126 GLN B N 1
ATOM 2053 C CA . GLN B 1 126 ? -9.587 24.477 10.971 1.00 13.00 126 GLN B CA 1
ATOM 2054 C C . GLN B 1 126 ? -10.112 25.484 9.941 1.00 12.51 126 GLN B C 1
ATOM 2055 O O . GLN B 1 126 ? -9.540 25.669 8.853 1.00 12.67 126 GLN B O 1
ATOM 2061 N N . ASN B 1 127 ? -11.224 26.118 10.286 1.00 12.83 127 ASN B N 1
ATOM 2062 C CA . ASN B 1 127 ? -11.931 26.959 9.338 1.00 13.31 127 ASN B CA 1
ATOM 2063 C C . ASN B 1 127 ? -12.346 28.315 9.921 1.00 13.69 127 ASN B C 1
ATOM 2064 O O . ASN B 1 127 ? -13.140 29.027 9.313 1.00 13.25 127 ASN B O 1
ATOM 2069 N N . GLN B 1 128 ? -11.828 28.640 11.107 1.00 15.03 128 GLN B N 1
ATOM 2070 C CA . GLN B 1 128 ? -11.910 30.000 11.649 1.00 16.80 128 GLN B CA 1
ATOM 2071 C C . GLN B 1 128 ? -10.699 30.345 12.537 1.00 18.24 128 GLN B C 1
ATOM 2072 O O . GLN B 1 128 ? -9.998 29.450 13.039 1.00 17.12 128 GLN B O 1
ATOM 2078 N N . GLU B 1 129 ? -10.468 31.641 12.747 1.00 19.76 129 GLU B N 1
ATOM 2079 C CA . GLU B 1 129 ? -9.263 32.077 13.457 1.00 22.09 129 GLU B CA 1
ATOM 2080 C C . GLU B 1 129 ? -9.401 32.180 14.981 1.00 22.04 129 GLU B C 1
ATOM 2081 O O . GLU B 1 129 ? -8.434 31.961 15.705 1.00 23.05 129 GLU B O 1
ATOM 2087 N N . ALA B 1 130 ? -10.586 32.543 15.468 1.00 22.95 130 ALA B N 1
ATOM 2088 C CA . ALA B 1 130 ? -10.794 32.735 16.903 1.00 23.49 130 ALA B CA 1
ATOM 2089 C C . ALA B 1 130 ? -11.847 31.757 17.435 1.00 24.30 130 ALA B C 1
ATOM 2090 O O . ALA B 1 130 ? -12.502 31.040 16.658 1.00 24.42 130 ALA B O 1
#

InterPro domains:
  IPR001486 Truncated hemoglobin [PF01152] (7-127)
  IPR009050 Globin-like superfamily [SSF46458] (7-128)
  IPR012292 Globin/Protoglobin [G3DSA:1.10.490.10] (1-133)
  IPR044203 Group 2 truncated hemoglobin GlbO/Two-on-two hemoglobin-3-like [PTHR47366] (5-111)

Organism: Agrobacterium fabrum (strain C58 / ATCC 33970) (NCBI:txid176299)

Nearest PDB structures (foldseek):
  2xyk-assembly1_A  TM=1.008E+00  e=3.205E-20  Agrobacterium tumefaciens
  4uur-assembly2_B  TM=9.758E-01  e=2.117E-10  Pseudoalteromonas haloplanktis
  5v3t-assembly1_B  TM=9.508E-01  e=9.135E-10  Bacillus anthracis
  5v3u-assembly1_A  TM=9.360E-01  e=5.710E-10  Bacillus anthracis
  5d1v-assembly1_B  TM=9.520E-01  e=1.068E-09  Chloroflexus aurantiacus J-10-fl

B-factor: mean 12.81, std 7.73, range [2.0, 61.98]

Solvent-accessible surface area: 14047 Å² total; per-residue (Å²): 128,75,97,173,90,81,22,41,33,72,42,17,49,9,47,80,17,0,139,44,1,1,156,60,0,15,79,2,1,83,90,29,102,86,0,43,111,1,45,83,51,41,77,104,99,19,76,42,14,32,53,107,33,45,8,18,3,6,18,20,3,16,6,72,56,37,16,64,150,130,71,29,93,2,61,24,84,186,89,58,146,137,19,68,13,1,52,44,26,37,66,19,52,13,72,0,0,139,102,0,3,75,87,36,3,172,67,65,126,24,55,108,77,4,51,54,56,9,62,97,14,11,99,40,14,40,38,76,180,165,106,84,165,84,86,31,47,30,74,43,20,50,9,62,76,22,1,101,50,6,1,133,74,0,14,89,5,1,83,87,28,108,88,0,44,110,2,45,84,54,41,79,104,105,21,75,44,24,46,54,97,28,43,9,28,5,6,9,84,10,29,6,59,13,30,15,29,11,57,22,6,65,23,54,38,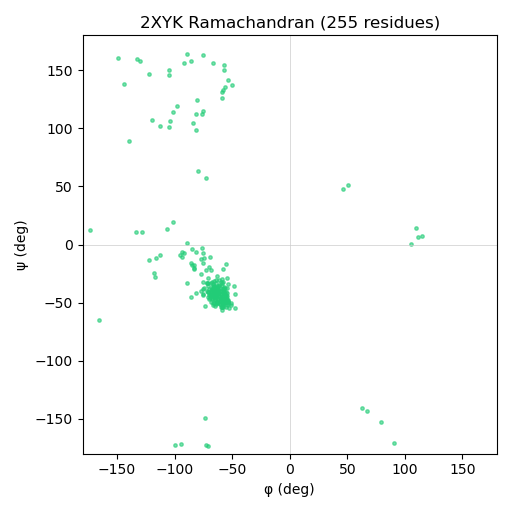85,117,86,59,112,140,21,74,15,0,48,41,27,35,70,17,54,13,61,0,2,73,88,0,0,59,98,42,6,174,71,53,143,25,48,107,77,5,42,35,47,9,62,163,56,10,103,102,15,33,45,77,156,107

CATH classification: 1.10.490.10

Radius of gyration: 20.21 Å; Cα contacts (8 Å, |Δi|>4): 302; chains: 2; bounding box: 38×49×59 Å

Foldseek 3Di:
DPDPDDFLCVVQPHLVLLLQLLVQLVVCCVPPPLNPVLVVQADPDCPVVSVLSSLVVCVVRPHPNRNCVVPNDCVPLVVLVVTQAAPSSLVSSLVSSLVSCVVRGPDPVSSVVVNPVVNVVSVSSHDYD/DPDVDDFLCVVQPHLVLLLQLLVQLVVCCVPDPLNCVLNVQADPDCPVVSVLSSLVCCVVRPHDNRNCVVPNDCPPLVVLVVTQAEPSSLVSSLVSNLVSLPVRGPDPVSSVVVNPVVNVVSVSNHDDYD